Protein AF-0000000081273955 (afdb_homodimer)

Solvent-accessible surface area (backbone atoms only — not comparable to full-atom values): 15424 Å² total; per-residue (Å²): 110,70,62,58,53,49,50,51,51,50,51,51,45,53,59,61,29,52,40,56,58,45,71,67,49,25,51,51,54,45,48,54,34,38,75,47,55,20,45,66,43,54,71,44,43,44,28,36,50,35,41,68,42,71,23,35,54,25,38,38,31,36,43,25,38,38,28,43,39,20,35,36,37,12,79,28,22,30,38,37,29,36,32,19,39,37,24,42,48,17,35,42,33,3,56,41,75,29,76,47,74,91,82,39,64,43,82,85,55,48,70,46,64,26,42,25,40,37,31,36,30,21,38,37,29,35,48,21,38,40,37,51,56,23,38,34,28,41,46,15,34,38,38,56,53,14,31,37,78,58,66,42,60,57,33,23,31,30,37,20,73,68,42,40,84,74,48,69,59,75,111,71,66,60,53,51,52,50,50,52,47,52,46,50,60,61,27,53,40,63,60,47,70,67,50,25,49,53,51,47,49,53,34,38,75,46,52,22,44,68,45,54,72,45,44,44,29,37,50,35,40,67,42,69,22,33,53,25,37,37,32,37,44,24,38,38,29,44,38,20,34,35,37,12,79,27,23,32,38,38,28,36,48,20,40,38,25,44,49,16,33,43,33,4,57,41,74,30,77,44,67,73,69,40,64,35,60,87,54,49,70,45,64,25,42,24,41,37,31,34,43,21,39,37,30,36,48,21,38,38,36,49,55,23,39,37,27,41,47,16,35,38,38,59,54,15,28,36,78,57,67,39,60,57,32,25,31,29,36,38,54,65,41,40,83,76,46,70,61,131

InterPro domains:
  IPR001451 Hexapeptide repeat [PF14602] (115-150)
  IPR011004 Trimeric LpxA-like superfamily [SSF51161] (7-169)
  IPR051159 Hexapeptide-repeat containing acetyltransferases [PTHR23416] (38-168)

pLDDT: mean 96.73, std 4.08, range [60.19, 98.94]

Sequence (340 aa):
MKYFAVVVFESVMRLLFALPRFRLANALKSGFLRLCGASIGRRVVFYPGVWICTGRNLRVGDHVDFALDVLVTSDGGVRIGDRTLIGYRSQILSSNHAIPAGRGRIFGAGHVRKPVEIGTDVWIGANCVILPGVTIGDGAVVAAGSIVTKDVPAYSVVGGCPATPIKMRDMKYFAVVVFESVMRLLFALPRFRLANALKSGFLRLCGASIGRRVVFYPGVWICTGRNLRVGDHVDFALDVLVTSDGGVRIGDRTLIGYRSQILSSNHAIPAGRGRIFGAGHVRKPVEIGTDVWIGANCVILPGVTIGDGAVVAAGSIVTKDVPAYSVVGGCPATPIKMRD

Radius of gyration: 20.29 Å; Cα contacts (8 Å, |Δi|>4): 993; chains: 2; bounding box: 49×50×52 Å

Nearest PDB structures (foldseek):
  3nz2-assembly1_C  TM=8.687E-01  e=1.068E-10  Vibrio cholerae O1 biovar El Tor str. N16961
  3srt-assembly2_B  TM=8.257E-01  e=2.858E-09  Clostridioides difficile 630
  3vbp-assembly1_E  TM=6.827E-01  e=1.558E-08  Bacillus cereus SJ1
  3vbk-assembly1_E  TM=6.707E-01  e=1.478E-08  Bacillus cereus SJ1
  3vbm-assembly1_A  TM=6.200E-01  e=9.964E-08  Bacillus cereus SJ1

Secondary structure (DSSP, 8-state):
-HHHHHHHHHHHHHHHTTS---HHHHHHHHHHHHHTT-EE-SS-EE-TT-EEE--TTEEE-SS-EE-TT-EEE-TT-EEE-TT-EE-TT-EEE-EEE---STT--STTS-EEE--EEE-SS-EE-TT-EEPTT-EE-TT-EE-TT-EE-S-B-TTEEEETTTTEEEEE--/-HHHHHHHHHHHHHHHHTS---HHHHHHHHHHHHHTT-EE-SS-EE-TT-EEE--TTEEE-SS-EE-TT-EEE-TT-EEE-TT-EE-TT-EEE-EEE---STT--STTS-EEE--EEE-SS-EE-TT-EEPTT-EE-TT-EE-TT-EE-S-B-TTEEEEETTEEEEEE--

Organism: Ralstonia solanacearum (NCBI:txid305)

Structure (mmCIF, N/CA/C/O backbone):
data_AF-0000000081273955-model_v1
#
loop_
_entity.id
_entity.type
_entity.pdbx_description
1 polymer Acyltransferase
#
loop_
_atom_site.group_PDB
_atom_site.id
_atom_site.type_symbol
_atom_site.label_atom_id
_atom_site.label_alt_id
_atom_site.label_comp_id
_atom_site.label_asym_id
_atom_site.label_entity_id
_atom_site.label_seq_id
_atom_site.pdbx_PDB_ins_code
_atom_site.Cartn_x
_atom_site.Cartn_y
_atom_site.Cartn_z
_atom_site.occupancy
_atom_site.B_iso_or_equiv
_atom_site.auth_seq_id
_atom_site.auth_comp_id
_atom_site.auth_asym_id
_atom_site.auth_atom_id
_atom_site.pdbx_PDB_model_num
ATOM 1 N N . MET A 1 1 ? -5.715 17.234 29.594 1 64.94 1 MET A N 1
ATOM 2 C CA . MET A 1 1 ? -6.855 17.562 28.75 1 64.94 1 MET A CA 1
ATOM 3 C C . MET A 1 1 ? -6.516 17.359 27.281 1 64.94 1 MET A C 1
ATOM 5 O O . MET A 1 1 ? -7.246 16.688 26.547 1 64.94 1 MET A O 1
ATOM 9 N N . LYS A 1 2 ? -5.277 17.719 26.906 1 83.56 2 LYS A N 1
ATOM 10 C CA . LYS A 1 2 ? -4.855 17.672 25.516 1 83.56 2 LYS A CA 1
ATOM 11 C C . LYS A 1 2 ? -4.59 16.234 25.062 1 83.56 2 LYS A C 1
ATOM 13 O O . LYS A 1 2 ? -5.035 15.828 24 1 83.56 2 LYS A O 1
ATOM 18 N N . TYR A 1 3 ? -4.188 15.461 26.047 1 89.06 3 TYR A N 1
ATOM 19 C CA . TYR A 1 3 ? -3.885 14.062 25.75 1 89.06 3 TYR A CA 1
ATOM 20 C C . TYR A 1 3 ? -5.164 13.258 25.531 1 89.06 3 TYR A C 1
ATOM 22 O O . TYR A 1 3 ? -5.273 12.508 24.562 1 89.06 3 TYR A O 1
ATOM 30 N N . PHE A 1 4 ? -6.109 13.469 26.438 1 93.56 4 PHE A N 1
ATOM 31 C CA . PHE A 1 4 ? -7.379 12.758 26.344 1 93.56 4 PHE A CA 1
ATOM 32 C C . PHE A 1 4 ? -8.07 13.055 25.016 1 93.56 4 PHE A C 1
ATOM 34 O O . PHE A 1 4 ? -8.547 12.141 24.344 1 93.56 4 PHE A O 1
ATOM 41 N N . ALA A 1 5 ? -8.125 14.266 24.719 1 91 5 ALA A N 1
ATOM 42 C CA . ALA A 1 5 ? -8.789 14.695 23.5 1 91 5 ALA A CA 1
ATOM 43 C C . ALA A 1 5 ? -8.141 14.062 22.266 1 91 5 ALA A C 1
ATOM 45 O O . ALA A 1 5 ? -8.828 13.633 21.344 1 91 5 ALA A O 1
ATOM 46 N N . VAL A 1 6 ? -6.852 13.953 22.234 1 90.88 6 VAL A N 1
ATOM 47 C CA . VAL A 1 6 ? -6.109 13.375 21.109 1 90.88 6 VAL A CA 1
ATOM 48 C C . VAL A 1 6 ? -6.41 11.883 21.016 1 90.88 6 VAL A C 1
ATOM 50 O O . VAL A 1 6 ? -6.625 11.359 19.922 1 90.88 6 VAL A O 1
ATOM 53 N N . VAL A 1 7 ? -6.469 11.211 22.078 1 95.5 7 VAL A N 1
ATOM 54 C CA . VAL A 1 7 ? -6.695 9.773 22.078 1 95.5 7 VAL A CA 1
ATOM 55 C C . VAL A 1 7 ? -8.133 9.469 21.656 1 95.5 7 VAL A C 1
ATOM 57 O O . VAL A 1 7 ? -8.391 8.469 20.984 1 95.5 7 VAL A O 1
ATOM 60 N N . VAL A 1 8 ? -9.039 10.359 22.156 1 94.19 8 VAL A N 1
ATOM 61 C CA . VAL A 1 8 ? -10.43 10.211 21.719 1 94.19 8 VAL A CA 1
ATOM 62 C C . VAL A 1 8 ? -10.5 10.367 20.203 1 94.19 8 VAL A C 1
ATOM 64 O O . VAL A 1 8 ? -11.125 9.547 19.516 1 94.19 8 VAL A O 1
ATOM 67 N N . PHE A 1 9 ? -9.875 11.391 19.688 1 93.88 9 PHE A N 1
ATOM 68 C CA . PHE A 1 9 ? -9.828 11.586 18.234 1 93.88 9 PHE A CA 1
ATOM 69 C C . PHE A 1 9 ? -9.289 10.352 17.531 1 93.88 9 PHE A C 1
ATOM 71 O O . PHE A 1 9 ? -9.891 9.859 16.578 1 93.88 9 PHE A O 1
ATOM 78 N N . GLU A 1 10 ? -8.188 9.82 17.984 1 95.56 10 GLU A N 1
ATOM 79 C CA . GLU A 1 10 ? -7.543 8.656 17.391 1 95.56 10 GLU A CA 1
ATOM 80 C C . GLU A 1 10 ? -8.461 7.434 17.422 1 95.56 10 GLU A C 1
ATOM 82 O O . GLU A 1 10 ? -8.484 6.637 16.484 1 95.56 10 GLU A O 1
ATOM 87 N N . SER A 1 11 ? -9.164 7.277 18.516 1 97.12 11 SER A N 1
ATOM 88 C CA . SER A 1 11 ? -10.086 6.152 18.656 1 97.12 11 SER A CA 1
ATOM 89 C C . SER A 1 11 ? -11.227 6.238 17.656 1 97.12 11 SER A C 1
ATOM 91 O O . SER A 1 11 ? -11.578 5.246 17.016 1 97.12 11 SER A O 1
ATOM 93 N N . VAL A 1 12 ? -11.797 7.43 17.547 1 96.56 12 VAL A N 1
ATOM 94 C CA . VAL A 1 12 ? -12.875 7.645 16.578 1 96.56 12 VAL A CA 1
ATOM 95 C C . VAL A 1 12 ? -12.352 7.449 15.164 1 96.56 12 VAL A C 1
ATOM 97 O O . VAL A 1 12 ? -13.008 6.812 14.336 1 96.56 12 VAL A O 1
ATOM 100 N N . MET A 1 13 ? -11.172 7.992 14.898 1 96.69 13 MET A N 1
ATOM 101 C CA . MET A 1 13 ? -10.523 7.84 13.602 1 96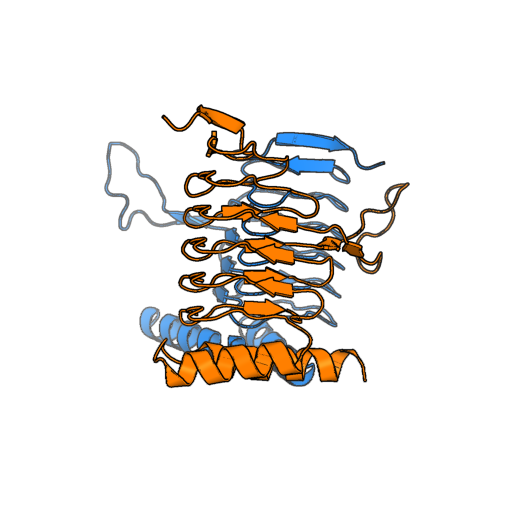.69 13 MET A CA 1
ATOM 102 C C . MET A 1 13 ? -10.359 6.367 13.242 1 96.69 13 MET A C 1
ATOM 104 O O . MET A 1 13 ? -10.719 5.949 12.141 1 96.69 13 MET A O 1
ATOM 108 N N . ARG A 1 14 ? -9.844 5.621 14.102 1 96.81 14 ARG A N 1
ATOM 109 C CA . ARG A 1 14 ? -9.602 4.199 13.875 1 96.81 14 ARG A CA 1
ATOM 110 C C . ARG A 1 14 ? -10.898 3.465 13.547 1 96.81 14 ARG A C 1
ATOM 112 O O . ARG A 1 14 ? -10.945 2.674 12.609 1 96.81 14 ARG A O 1
ATOM 119 N N . LEU A 1 15 ? -11.945 3.684 14.336 1 97.81 15 LEU A N 1
ATOM 120 C CA . LEU A 1 15 ? -13.219 2.994 14.156 1 97.81 15 LEU A CA 1
ATOM 121 C C . LEU A 1 15 ? -13.883 3.418 12.852 1 97.81 15 LEU A C 1
ATOM 123 O O . LEU A 1 15 ? -14.32 2.57 12.07 1 97.81 15 LEU A O 1
ATOM 127 N N . LEU A 1 16 ? -13.898 4.703 12.633 1 98.19 16 LEU A N 1
ATOM 128 C CA . LEU A 1 16 ? -14.57 5.242 11.453 1 98.19 16 LEU A CA 1
ATOM 129 C C . LEU A 1 16 ? -13.852 4.82 10.172 1 98.19 16 LEU A C 1
ATOM 131 O O . LEU A 1 16 ? -14.492 4.438 9.195 1 98.19 16 LEU A O 1
ATOM 135 N N . PHE A 1 17 ? -12.57 4.781 10.156 1 98.44 17 PHE A N 1
ATOM 136 C CA . PHE A 1 17 ? -11.797 4.535 8.938 1 98.44 17 PHE A CA 1
ATOM 137 C C . PHE A 1 17 ? -11.531 3.045 8.758 1 98.44 17 PHE A C 1
ATOM 139 O O . PHE A 1 17 ? -10.906 2.635 7.777 1 98.44 17 PHE A O 1
ATOM 146 N N . ALA A 1 18 ? -12.094 2.266 9.664 1 97.69 18 ALA A N 1
ATOM 147 C CA . ALA A 1 18 ? -12.148 0.822 9.445 1 97.69 18 ALA A CA 1
ATOM 148 C C . ALA A 1 18 ? -13.305 0.452 8.516 1 97.69 18 ALA A C 1
ATOM 150 O O . ALA A 1 18 ? -13.336 -0.653 7.969 1 97.69 18 ALA A O 1
ATOM 151 N N . LEU A 1 19 ? -14.25 1.307 8.383 1 97.81 19 LEU A N 1
ATOM 152 C CA . LEU A 1 19 ? -15.422 1.045 7.551 1 97.81 19 LEU A CA 1
ATOM 153 C C . LEU A 1 19 ? -15.031 0.927 6.078 1 97.81 19 LEU A C 1
ATOM 155 O O . LEU A 1 19 ? -14.055 1.54 5.641 1 97.81 19 LEU A O 1
ATOM 159 N N . PRO A 1 20 ? -15.844 0.126 5.27 1 97.5 20 PRO A N 1
ATOM 160 C CA . PRO A 1 20 ? -15.578 0.009 3.834 1 97.5 20 PRO A CA 1
ATOM 161 C C . PRO A 1 20 ? -15.719 1.338 3.096 1 97.5 20 PRO A C 1
ATOM 163 O O . PRO A 1 20 ? -16.141 2.334 3.688 1 97.5 20 PRO A O 1
ATOM 166 N N . ARG A 1 21 ? -15.305 1.313 1.867 1 97.69 21 ARG A N 1
ATOM 167 C CA . ARG A 1 21 ? -15.258 2.568 1.123 1 97.69 21 ARG A CA 1
ATOM 168 C C . ARG A 1 21 ? -16.578 2.816 0.387 1 97.69 21 ARG A C 1
ATOM 170 O O . ARG A 1 21 ? -16.578 3.316 -0.739 1 97.69 21 ARG A O 1
ATOM 177 N N . PHE A 1 22 ? -17.703 2.432 0.944 1 98.06 22 PHE A N 1
ATOM 178 C CA . PHE A 1 22 ? -19 2.822 0.391 1 98.06 22 PHE A CA 1
ATOM 179 C C . PHE A 1 22 ? -19.125 4.34 0.325 1 98.06 22 PHE A C 1
ATOM 181 O O . PHE A 1 22 ? -18.531 5.051 1.141 1 98.06 22 PHE A O 1
ATOM 188 N N . ARG A 1 23 ? -19.875 4.801 -0.606 1 97.25 23 ARG A N 1
ATOM 189 C CA . ARG A 1 23 ? -20.031 6.242 -0.791 1 97.25 23 ARG A CA 1
ATOM 190 C C . ARG A 1 23 ? -20.484 6.914 0.502 1 97.25 23 ARG A C 1
ATOM 192 O O . ARG A 1 23 ? -19.984 7.98 0.859 1 97.25 23 ARG A O 1
ATOM 199 N N . LEU A 1 24 ? -21.375 6.277 1.195 1 97.56 24 LEU A N 1
ATOM 200 C CA . LEU A 1 24 ? -21.859 6.844 2.447 1 97.56 24 LEU A CA 1
ATOM 201 C C . LEU A 1 24 ? -20.75 6.871 3.5 1 97.56 24 LEU A C 1
ATOM 203 O O . LEU A 1 24 ? -20.609 7.863 4.219 1 97.56 24 LEU A O 1
ATOM 207 N N . ALA A 1 25 ? -20.047 5.789 3.637 1 98.44 25 ALA A N 1
ATOM 208 C CA . ALA A 1 25 ? -18.953 5.734 4.609 1 98.44 25 ALA A CA 1
ATOM 209 C C . ALA A 1 25 ? -17.891 6.777 4.293 1 98.44 25 ALA A C 1
ATOM 211 O O . ALA A 1 25 ? -17.359 7.422 5.199 1 98.44 25 ALA A O 1
ATOM 212 N N . ASN A 1 26 ? -17.609 6.938 3.039 1 98.62 26 ASN A N 1
ATOM 213 C CA . ASN A 1 26 ? -16.625 7.945 2.633 1 98.62 26 ASN A CA 1
ATOM 214 C C . ASN A 1 26 ? -17.109 9.359 2.963 1 98.62 26 ASN A C 1
ATOM 216 O O . ASN A 1 26 ? -16.312 10.211 3.359 1 98.62 26 ASN A O 1
ATOM 220 N N . ALA A 1 27 ? -18.375 9.617 2.779 1 98.56 27 ALA A N 1
ATOM 221 C CA . ALA A 1 27 ? -18.938 10.906 3.145 1 98.56 27 ALA A CA 1
ATOM 222 C C . ALA A 1 27 ? -18.797 11.172 4.641 1 98.56 27 ALA A C 1
ATOM 224 O O . ALA A 1 27 ? -18.469 12.289 5.051 1 98.56 27 ALA A O 1
ATOM 225 N N . LEU A 1 28 ? -19.016 10.156 5.461 1 98.62 28 LEU A N 1
ATOM 226 C CA . LEU A 1 28 ? -18.891 10.289 6.91 1 98.62 28 LEU A CA 1
ATOM 227 C C . LEU A 1 28 ? -17.438 10.547 7.309 1 98.62 28 LEU A C 1
ATOM 229 O O . LEU A 1 28 ? -17.172 11.391 8.164 1 98.62 28 LEU A O 1
ATOM 233 N N . LYS A 1 29 ? -16.531 9.82 6.668 1 98.56 29 LYS A N 1
ATOM 234 C CA . LYS A 1 29 ? -15.102 10.008 6.918 1 98.56 29 LYS A CA 1
ATOM 235 C C . LYS A 1 29 ? -14.664 11.422 6.547 1 98.56 29 LYS A C 1
ATOM 237 O O . LYS A 1 29 ? -13.969 12.086 7.324 1 98.56 29 LYS A O 1
ATOM 242 N N . SER A 1 30 ? -15.117 11.875 5.418 1 98.62 30 SER A N 1
ATOM 243 C CA . SER A 1 30 ? -14.805 13.227 4.973 1 98.62 30 SER A CA 1
ATOM 244 C C . SER A 1 30 ? -15.383 14.266 5.93 1 98.62 30 SER A C 1
ATOM 246 O O . SER A 1 30 ? -14.711 15.25 6.266 1 98.62 30 SER A O 1
ATOM 248 N N . GLY A 1 31 ? -16.641 14.07 6.336 1 98.38 31 GLY A N 1
ATOM 249 C CA . GLY A 1 31 ? -17.281 14.977 7.281 1 98.38 31 GLY A CA 1
ATOM 250 C C . GLY A 1 31 ? -16.547 15.078 8.602 1 98.38 31 GLY A C 1
ATOM 251 O O . GLY A 1 31 ? -16.359 16.172 9.133 1 98.38 31 GLY A O 1
ATOM 252 N N . PHE A 1 32 ? -16.125 13.93 9.094 1 98.19 32 PHE A N 1
ATOM 253 C CA . PHE A 1 32 ? -15.367 13.891 10.344 1 98.19 32 PHE A CA 1
ATOM 254 C C . PHE A 1 32 ? -14.086 14.711 10.219 1 98.19 32 PHE A C 1
ATOM 256 O O . PHE A 1 32 ? -13.758 15.508 11.102 1 98.19 32 PHE A O 1
ATOM 263 N N . LEU A 1 33 ? -13.328 14.516 9.094 1 97.88 33 LEU A N 1
ATOM 264 C CA . LEU A 1 33 ? -12.078 15.242 8.867 1 97.88 33 LEU A CA 1
ATOM 265 C C . LEU A 1 33 ? -12.336 16.75 8.742 1 97.88 33 LEU A C 1
ATOM 267 O O . LEU A 1 33 ? -11.555 17.562 9.242 1 97.88 33 LEU A O 1
ATOM 271 N N . ARG A 1 34 ? -13.438 17.141 8.102 1 97.88 34 ARG A N 1
ATOM 272 C CA . ARG A 1 34 ? -13.773 18.547 7.977 1 97.88 34 ARG A CA 1
ATOM 273 C C . ARG A 1 34 ? -14.055 19.156 9.344 1 97.88 34 ARG A C 1
ATOM 275 O O . ARG A 1 34 ? -13.648 20.297 9.609 1 97.88 34 ARG A O 1
ATOM 282 N N . LEU A 1 35 ? -14.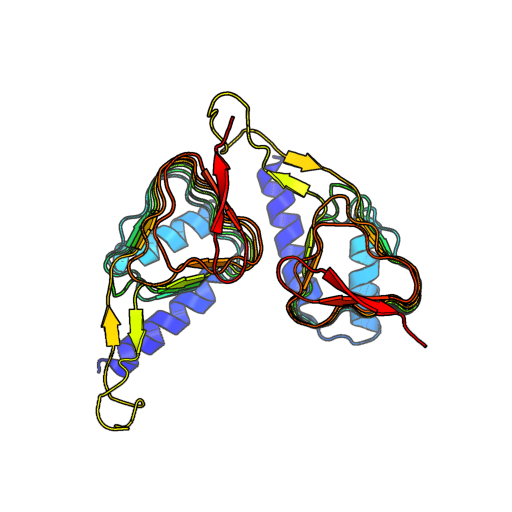742 18.391 10.148 1 95.69 35 LEU A N 1
ATOM 283 C CA . LEU A 1 35 ? -15.039 18.859 11.492 1 95.69 35 LEU A CA 1
ATOM 284 C C . LEU A 1 35 ? -13.758 19.109 12.281 1 95.69 35 LEU A C 1
ATOM 286 O O . LEU A 1 35 ? -13.719 19.969 13.164 1 95.69 35 LEU A O 1
ATOM 290 N N . CYS A 1 36 ? -12.727 18.375 11.891 1 92.94 36 CYS A N 1
ATOM 291 C CA . CYS A 1 36 ? -11.461 18.469 12.609 1 92.94 36 CYS A CA 1
ATOM 292 C C . CYS A 1 36 ? -10.562 19.531 11.992 1 92.94 36 CYS A C 1
ATOM 294 O O . CYS A 1 36 ? -9.414 19.703 12.414 1 92.94 36 CYS A O 1
ATOM 296 N N . GLY A 1 37 ? -11.008 20.172 10.922 1 94.06 37 GLY A N 1
ATOM 297 C CA . GLY A 1 37 ? -10.258 21.312 10.398 1 94.06 37 GLY A CA 1
ATOM 298 C C . GLY A 1 37 ? -9.68 21.062 9.023 1 94.06 37 GLY A C 1
ATOM 299 O O . GLY A 1 37 ? -8.977 21.906 8.477 1 94.06 37 GLY A O 1
ATOM 300 N N . ALA A 1 38 ? -9.906 19.906 8.461 1 97.75 38 ALA A N 1
ATOM 301 C CA . ALA A 1 38 ? -9.406 19.609 7.129 1 97.75 38 ALA A CA 1
ATOM 302 C C . ALA A 1 38 ? -10.32 20.172 6.051 1 97.75 38 ALA A C 1
ATOM 304 O O . ALA A 1 38 ? -11.492 20.453 6.312 1 97.75 38 ALA A O 1
ATOM 305 N N . SER A 1 39 ? -9.773 20.438 4.926 1 98.5 39 SER A N 1
ATOM 306 C CA . SER A 1 39 ? -10.531 20.672 3.699 1 98.5 39 SER A CA 1
ATOM 307 C C . SER A 1 39 ? -10.508 19.438 2.801 1 98.5 39 SER A C 1
ATOM 309 O O . SER A 1 39 ? -9.445 19 2.359 1 98.5 39 SER A O 1
ATOM 311 N N . ILE A 1 40 ? -11.641 18.844 2.561 1 98.75 40 ILE A N 1
ATOM 312 C CA . ILE A 1 40 ? -11.758 17.625 1.771 1 98.75 40 ILE A CA 1
ATOM 313 C C . ILE A 1 40 ? -12.648 17.875 0.557 1 98.75 40 ILE A C 1
ATOM 315 O O . ILE A 1 40 ? -13.805 18.281 0.701 1 98.75 40 ILE A O 1
ATOM 319 N N . GLY A 1 41 ? -12.086 17.641 -0.602 1 98.81 41 GLY A N 1
ATOM 320 C CA . GLY A 1 41 ? -12.812 17.859 -1.842 1 98.81 41 GLY A CA 1
ATOM 321 C C . GLY A 1 41 ? -13.898 16.828 -2.086 1 98.81 41 GLY A C 1
ATOM 322 O O . GLY A 1 41 ? -14.289 16.094 -1.168 1 98.81 41 GLY A O 1
ATOM 323 N N . ARG A 1 42 ? -14.383 16.797 -3.365 1 98.56 42 ARG A N 1
ATOM 324 C CA . ARG A 1 42 ? -15.445 15.891 -3.773 1 98.56 42 ARG A CA 1
ATOM 325 C C . ARG A 1 42 ? -14.883 14.547 -4.211 1 98.56 42 ARG A C 1
ATOM 327 O O . ARG A 1 42 ? -13.797 14.484 -4.789 1 98.56 42 ARG A O 1
ATOM 334 N N . ARG A 1 43 ? -15.586 13.43 -3.896 1 98.19 43 ARG A N 1
ATOM 335 C CA . ARG A 1 43 ? -15.328 12.086 -4.406 1 98.19 43 ARG A CA 1
ATOM 336 C C . ARG A 1 43 ? -13.961 11.578 -3.959 1 98.19 43 ARG A C 1
ATOM 338 O O . ARG A 1 43 ? -13.211 11.023 -4.758 1 98.19 43 ARG A O 1
ATOM 345 N N . VAL A 1 44 ? -13.633 11.945 -2.793 1 98.81 44 VAL A N 1
ATOM 346 C CA . VAL A 1 44 ? -12.453 11.359 -2.168 1 98.81 44 VAL A CA 1
ATOM 347 C C . VAL A 1 44 ? -12.797 9.969 -1.635 1 98.81 44 VAL A C 1
ATOM 349 O O . VAL A 1 44 ? -13.859 9.766 -1.046 1 98.81 44 VAL A O 1
ATOM 352 N N . VAL A 1 45 ? -11.922 9.023 -1.916 1 98.81 45 VAL A N 1
ATOM 353 C CA . VAL A 1 45 ? -12.148 7.645 -1.505 1 98.81 45 VAL A CA 1
ATOM 354 C C . VAL A 1 45 ? -11.133 7.254 -0.432 1 98.81 45 VAL A C 1
ATOM 356 O O . VAL A 1 45 ? -9.938 7.508 -0.578 1 98.81 45 VAL A O 1
ATOM 359 N N . PHE A 1 46 ? -11.609 6.625 0.649 1 98.81 46 PHE A N 1
ATOM 360 C CA . PHE A 1 46 ? -10.781 6.09 1.724 1 98.81 46 PHE A CA 1
ATOM 361 C C . PHE A 1 46 ? -10.984 4.59 1.874 1 98.81 46 PHE A C 1
ATOM 363 O O . PHE A 1 46 ? -12.039 4.148 2.34 1 98.81 46 PHE A O 1
ATOM 370 N N . TYR A 1 47 ? -9.961 3.816 1.475 1 98.69 47 TYR A N 1
ATOM 371 C CA . TYR A 1 47 ? -10 2.391 1.785 1 98.69 47 TYR A CA 1
ATOM 372 C C . TYR A 1 47 ? -9.898 2.158 3.287 1 98.69 47 TYR A C 1
ATOM 374 O O . TYR A 1 47 ? -9.531 3.061 4.039 1 98.69 47 TYR A O 1
ATOM 382 N N . PRO A 1 48 ? -10.305 0.982 3.715 1 98.25 48 PRO A N 1
ATOM 383 C CA . PRO A 1 48 ? -10.18 0.702 5.148 1 98.25 48 PRO A CA 1
ATOM 384 C C . PRO A 1 48 ? -8.75 0.818 5.652 1 98.25 48 PRO A C 1
ATOM 386 O O . PRO A 1 48 ? -7.805 0.456 4.941 1 98.25 48 PRO A O 1
ATOM 389 N N . GLY A 1 49 ? -8.633 1.315 6.91 1 98 49 GLY A N 1
ATOM 390 C CA . GLY A 1 49 ? -7.34 1.326 7.574 1 98 49 GLY A CA 1
ATOM 391 C C . GLY A 1 49 ? -6.574 2.619 7.367 1 98 49 GLY A C 1
ATOM 392 O O . GLY A 1 49 ? -5.535 2.838 7.988 1 98 49 GLY A O 1
ATOM 393 N N . VAL A 1 50 ? -7.078 3.496 6.488 1 98.75 50 VAL A N 1
ATOM 394 C CA . VAL A 1 50 ? -6.453 4.809 6.34 1 98.75 50 VAL A CA 1
ATOM 395 C C . VAL A 1 50 ? -6.375 5.504 7.695 1 98.75 50 VAL A C 1
ATOM 397 O O . VAL A 1 50 ? -7.32 5.449 8.484 1 98.75 50 VAL A O 1
ATOM 400 N N . TRP A 1 51 ? -5.219 6.078 7.934 1 98.56 51 TRP A N 1
ATOM 401 C CA . TRP A 1 51 ? -4.973 6.789 9.188 1 98.56 51 TRP A CA 1
ATOM 402 C C . TRP A 1 51 ? -4.508 8.219 8.922 1 98.56 51 TRP A C 1
ATOM 404 O O . TRP A 1 51 ? -3.463 8.43 8.297 1 98.56 51 TRP A O 1
ATOM 414 N N . ILE A 1 52 ? -5.273 9.203 9.391 1 97.81 52 ILE A N 1
ATOM 415 C CA . ILE A 1 52 ? -4.941 10.609 9.219 1 97.81 52 ILE A CA 1
ATOM 416 C C . ILE A 1 52 ? -4.945 11.312 10.57 1 97.81 52 ILE A C 1
ATOM 418 O O . ILE A 1 52 ? -5.988 11.414 11.227 1 97.81 52 ILE A O 1
ATOM 422 N N . CYS A 1 53 ? -3.814 11.836 10.969 1 92.12 53 CYS A N 1
ATOM 423 C CA . CYS A 1 53 ? -3.707 12.539 12.242 1 92.12 53 CYS A CA 1
ATOM 424 C C . CYS A 1 53 ? -2.982 13.867 12.078 1 92.12 53 CYS A C 1
ATOM 426 O O . CYS A 1 53 ? -1.865 13.906 11.555 1 92.12 53 CYS A O 1
ATOM 428 N N . THR A 1 54 ? -3.691 14.945 12.664 1 86.06 54 THR A N 1
ATOM 429 C CA . THR A 1 54 ? -5.016 15.078 13.266 1 86.06 54 THR A CA 1
ATOM 430 C C . THR A 1 54 ? -6.035 15.539 12.227 1 86.06 54 THR A C 1
ATOM 432 O O . THR A 1 54 ? -7.234 15.57 12.5 1 86.06 54 THR A O 1
ATOM 435 N N . GLY A 1 55 ? -5.539 15.781 11.023 1 87.06 55 GLY A N 1
ATOM 436 C CA . GLY A 1 55 ? -6.434 16.359 10.031 1 87.06 55 GLY A CA 1
ATOM 437 C C . GLY A 1 55 ? -6.367 17.875 9.984 1 87.06 55 GLY A C 1
ATOM 438 O O . GLY A 1 55 ? -6.727 18.484 8.969 1 87.06 55 GLY A O 1
ATOM 439 N N . ARG A 1 56 ? -5.828 18.344 11.086 1 90.69 56 ARG A N 1
ATOM 440 C CA . ARG A 1 56 ? -5.617 19.781 11.062 1 90.69 56 ARG A CA 1
ATOM 441 C C . ARG A 1 56 ? -4.602 20.172 9.984 1 90.69 56 ARG A C 1
ATOM 443 O O . ARG A 1 56 ? -3.633 19.438 9.758 1 90.69 56 ARG A O 1
ATOM 450 N N . ASN A 1 57 ? -4.82 21.141 9.156 1 95.19 57 ASN A N 1
ATOM 451 C CA . ASN A 1 57 ? -3.926 21.672 8.133 1 95.19 57 ASN A CA 1
ATOM 452 C C . ASN A 1 57 ? -3.85 20.75 6.922 1 95.19 57 ASN A C 1
ATOM 454 O O . ASN A 1 57 ? -2.82 20.688 6.246 1 95.19 57 ASN A O 1
ATOM 458 N N . LEU A 1 58 ? -4.758 19.812 6.801 1 98.38 58 LEU A N 1
ATOM 459 C CA . LEU A 1 58 ? -4.863 18.922 5.645 1 98.38 58 LEU A CA 1
ATOM 460 C C . LEU A 1 58 ? -5.801 19.516 4.598 1 98.38 58 LEU A C 1
ATOM 462 O O . LEU A 1 58 ? -6.922 19.906 4.918 1 98.38 58 LEU A O 1
ATOM 466 N N . ARG A 1 59 ? -5.344 19.641 3.383 1 98.88 59 ARG A N 1
ATOM 467 C CA . ARG A 1 59 ? -6.152 20.016 2.232 1 98.88 59 ARG A CA 1
ATOM 468 C C . ARG A 1 59 ? -6.082 18.969 1.132 1 98.88 59 ARG A C 1
ATOM 470 O O . ARG A 1 59 ? -5.008 18.703 0.591 1 98.88 59 ARG A O 1
ATOM 477 N N . VAL A 1 60 ? -7.191 18.359 0.84 1 98.88 60 VAL A N 1
ATOM 478 C CA . VAL A 1 60 ? -7.297 17.312 -0.177 1 98.88 60 VAL A CA 1
ATOM 479 C C . VAL A 1 60 ? -8.219 17.781 -1.302 1 98.88 60 VAL A C 1
ATOM 481 O O . VAL A 1 60 ? -9.336 18.234 -1.048 1 98.88 60 VAL A O 1
ATOM 484 N N . GLY A 1 61 ? -7.754 17.703 -2.52 1 98.94 61 GLY A N 1
ATOM 485 C CA . GLY A 1 61 ? -8.547 18.062 -3.68 1 98.94 61 GLY A CA 1
ATOM 486 C C . GLY A 1 61 ? -9.625 17.047 -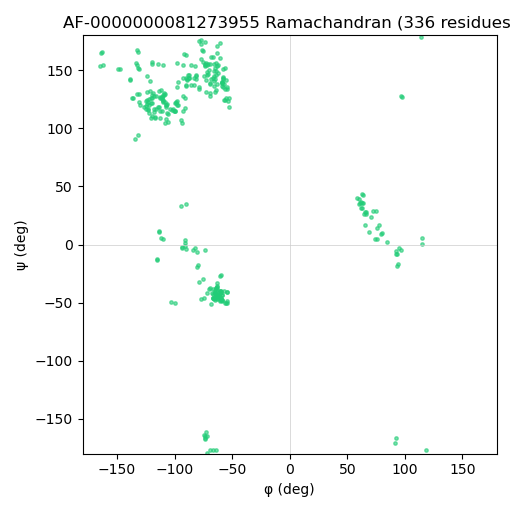4.012 1 98.94 61 GLY A C 1
ATOM 487 O O . GLY A 1 61 ? -9.945 16.188 -3.188 1 98.94 61 GLY A O 1
ATOM 488 N N . ASP A 1 62 ? -10.227 17.188 -5.254 1 98.88 62 ASP A N 1
ATOM 489 C CA . ASP A 1 62 ? -11.289 16.297 -5.734 1 98.88 62 ASP A CA 1
ATOM 490 C C . ASP A 1 62 ? -10.703 15.008 -6.301 1 98.88 62 ASP A C 1
ATOM 492 O O . ASP A 1 62 ? -9.633 15.016 -6.906 1 98.88 62 ASP A O 1
ATOM 496 N N . HIS A 1 63 ? -11.406 13.867 -6.141 1 98.75 63 HIS A N 1
ATOM 497 C CA . HIS A 1 63 ? -11.094 12.594 -6.781 1 98.75 63 HIS A CA 1
ATOM 498 C C . HIS A 1 63 ? -9.734 12.07 -6.336 1 98.75 63 HIS A C 1
ATOM 500 O O . HIS A 1 63 ? -8.93 11.648 -7.164 1 98.75 63 HIS A O 1
ATOM 506 N N . VAL A 1 64 ? -9.484 12.164 -5.078 1 98.88 64 VAL A N 1
ATOM 507 C CA . VAL A 1 64 ? -8.266 11.594 -4.504 1 98.88 64 VAL A CA 1
ATOM 508 C C . VAL A 1 64 ? -8.578 10.227 -3.895 1 98.88 64 VAL A C 1
ATOM 510 O O . VAL A 1 64 ? -9.602 10.055 -3.229 1 98.88 64 VAL A O 1
ATOM 513 N N . ASP A 1 65 ? -7.719 9.281 -4.152 1 98.81 65 ASP A N 1
ATOM 514 C CA . ASP A 1 65 ? -7.898 7.918 -3.66 1 98.81 65 ASP A CA 1
ATOM 515 C C . ASP A 1 65 ? -6.832 7.562 -2.625 1 98.81 65 ASP A C 1
ATOM 517 O O . ASP A 1 65 ? -5.637 7.551 -2.934 1 98.81 65 ASP A O 1
ATOM 521 N N . PHE A 1 66 ? -7.219 7.336 -1.369 1 98.88 66 PHE A N 1
ATOM 522 C CA . PHE A 1 66 ? -6.363 6.758 -0.337 1 98.88 66 PHE A CA 1
ATOM 523 C C . PHE A 1 66 ? -6.555 5.246 -0.261 1 98.88 66 PHE A C 1
ATOM 525 O O . PHE A 1 66 ? -7.555 4.766 0.275 1 98.88 66 PHE A O 1
ATOM 532 N N . ALA A 1 67 ? -5.586 4.512 -0.796 1 98.69 67 ALA A N 1
ATOM 533 C CA . ALA A 1 67 ? -5.703 3.057 -0.803 1 98.69 67 ALA A CA 1
ATOM 534 C C . ALA A 1 67 ? -5.582 2.49 0.609 1 98.69 67 ALA A C 1
ATOM 536 O O . ALA A 1 67 ? -5.578 3.242 1.588 1 98.69 67 ALA A O 1
ATOM 537 N N . LEU A 1 68 ? -5.613 1.191 0.671 1 98.5 68 LEU A N 1
ATOM 538 C CA . LEU A 1 68 ? -5.613 0.463 1.936 1 98.5 68 LEU A CA 1
ATOM 539 C C . LEU A 1 68 ? -4.449 0.906 2.814 1 98.5 68 LEU A C 1
ATOM 541 O O . LEU A 1 68 ? -3.301 0.945 2.363 1 98.5 68 LEU A O 1
ATOM 545 N N . ASP A 1 69 ? -4.723 1.319 4.082 1 98.56 69 ASP A N 1
ATOM 546 C CA . ASP A 1 69 ? -3.766 1.498 5.172 1 98.56 69 ASP A CA 1
ATOM 547 C C . ASP A 1 69 ? -2.803 2.645 4.875 1 98.56 69 ASP A C 1
ATOM 549 O O . ASP A 1 69 ? -1.672 2.656 5.367 1 98.56 69 ASP A O 1
ATOM 553 N N . VAL A 1 70 ? -3.225 3.607 4.062 1 98.88 70 VAL A N 1
ATOM 554 C CA . VAL A 1 70 ? -2.443 4.828 3.895 1 98.88 70 VAL A CA 1
ATOM 555 C C . VAL A 1 70 ? -2.416 5.609 5.207 1 98.88 70 VAL A C 1
ATOM 557 O O . VAL A 1 70 ? -3.43 5.703 5.902 1 98.88 70 VAL A O 1
ATOM 560 N N . LEU A 1 71 ? -1.227 6.188 5.512 1 98.81 71 LEU A N 1
ATOM 561 C CA . LEU A 1 71 ? -1.045 6.961 6.734 1 98.81 71 LEU A CA 1
ATOM 562 C C . LEU A 1 71 ? -0.615 8.391 6.418 1 98.81 71 LEU A C 1
ATOM 564 O O . LEU A 1 71 ? 0.307 8.602 5.625 1 98.81 71 LEU A O 1
ATOM 568 N N . VAL A 1 72 ? -1.285 9.438 7.047 1 98.75 72 VAL A N 1
ATOM 569 C CA . VAL A 1 72 ? -0.943 10.844 6.855 1 98.75 72 VAL A CA 1
ATOM 570 C C . VAL A 1 72 ? -0.807 11.531 8.211 1 98.75 72 VAL A C 1
ATOM 572 O O . VAL A 1 72 ? -1.723 11.477 9.039 1 98.75 72 VAL A O 1
ATOM 575 N N . THR A 1 73 ? 0.312 12.094 8.469 1 97.75 73 THR A N 1
ATOM 576 C CA . THR A 1 73 ? 0.439 13.047 9.57 1 97.75 73 THR A CA 1
ATOM 577 C C . THR A 1 73 ? 0.369 14.484 9.047 1 97.75 73 THR A C 1
ATOM 579 O O . THR A 1 73 ? 1.238 14.914 8.289 1 97.75 73 THR A O 1
ATOM 582 N N . SER A 1 74 ? -0.58 15.32 9.523 1 96.94 74 SER A N 1
ATOM 583 C CA . SER A 1 74 ? -0.891 16.578 8.828 1 96.94 74 SER A CA 1
ATOM 584 C C . SER A 1 74 ? -0.457 17.781 9.648 1 96.94 74 SER A C 1
ATOM 586 O O . SER A 1 74 ? -0.698 18.922 9.258 1 96.94 74 SER A O 1
ATOM 588 N N . ASP A 1 75 ? 0.204 17.562 10.734 1 94.25 75 ASP A N 1
ATOM 589 C CA . ASP A 1 75 ? 0.502 18.656 11.664 1 94.25 75 ASP A CA 1
ATOM 590 C C . ASP A 1 75 ? 1.4 19.703 11.008 1 94.25 75 ASP A C 1
ATOM 592 O O . ASP A 1 75 ? 1.309 20.891 11.328 1 94.25 75 ASP A O 1
ATOM 596 N N . GLY A 1 76 ? 2.289 19.297 10.188 1 96.94 76 GLY A N 1
ATOM 597 C CA . GLY A 1 76 ? 3.152 20.234 9.492 1 96.94 76 GLY A CA 1
ATOM 598 C C . GLY A 1 76 ? 2.508 20.844 8.258 1 96.94 76 GLY A C 1
ATOM 599 O O . GLY A 1 76 ? 3.092 21.703 7.605 1 96.94 76 GLY A O 1
ATOM 600 N N . GLY A 1 77 ? 1.343 20.438 7.934 1 98.06 77 GLY A N 1
ATOM 601 C CA . GLY A 1 77 ? 0.659 20.844 6.715 1 98.06 77 GLY A CA 1
ATOM 602 C C . GLY A 1 77 ? 0.82 19.844 5.582 1 98.06 77 GLY A C 1
ATOM 603 O O . GLY A 1 77 ? 1.929 19.375 5.309 1 98.06 77 GLY A O 1
ATOM 604 N N . VAL A 1 78 ? -0.296 19.422 4.992 1 98.81 78 VAL A N 1
ATOM 605 C CA . VAL A 1 78 ? -0.284 18.531 3.836 1 98.81 78 VAL A CA 1
ATOM 606 C C . VAL A 1 78 ? -1.312 19 2.811 1 98.81 78 VAL A C 1
ATOM 608 O O . VAL A 1 78 ? -2.467 19.266 3.156 1 98.81 78 VAL A O 1
ATOM 611 N N . ARG A 1 79 ? -0.868 19.203 1.599 1 98.94 79 ARG A N 1
ATOM 612 C CA . ARG A 1 79 ? -1.747 19.531 0.479 1 98.94 79 ARG A CA 1
ATOM 613 C C . ARG A 1 79 ? -1.652 18.469 -0.614 1 98.94 79 ARG A C 1
ATOM 615 O O . ARG A 1 79 ? -0.554 18.109 -1.041 1 98.94 79 ARG A O 1
ATOM 622 N N . ILE A 1 80 ? -2.777 17.938 -0.991 1 98.94 80 ILE A N 1
ATOM 623 C CA . ILE A 1 80 ? -2.865 16.938 -2.045 1 98.94 80 ILE A CA 1
ATOM 624 C C . ILE A 1 80 ? -3.791 17.438 -3.154 1 98.94 80 ILE A C 1
ATOM 626 O O . ILE A 1 80 ? -4.961 17.734 -2.908 1 98.94 80 ILE A O 1
ATOM 630 N N . GLY A 1 81 ? -3.305 17.469 -4.359 1 98.94 81 GLY A N 1
ATOM 631 C CA . GLY A 1 81 ? -4.055 17.984 -5.492 1 98.94 81 GLY A CA 1
ATOM 632 C C . GLY A 1 81 ? -5.074 17 -6.031 1 98.94 81 GLY A C 1
ATOM 633 O O . GLY A 1 81 ? -5.078 15.828 -5.637 1 98.94 81 GLY A O 1
ATOM 634 N N . ASP A 1 82 ? -5.875 17.484 -7.023 1 98.94 82 ASP A N 1
ATOM 635 C CA . ASP A 1 82 ? -6.965 16.703 -7.609 1 98.94 82 ASP A CA 1
ATOM 636 C C . ASP A 1 82 ? -6.438 15.469 -8.32 1 98.94 82 ASP A C 1
ATOM 638 O O . ASP A 1 82 ? -5.352 15.492 -8.898 1 98.94 82 ASP A O 1
ATOM 642 N N . ARG A 1 83 ? -7.258 14.352 -8.25 1 98.81 83 ARG A N 1
ATOM 643 C CA . ARG A 1 83 ? -7.062 13.18 -9.086 1 98.81 83 ARG A CA 1
ATOM 644 C C . ARG A 1 83 ? -5.754 12.477 -8.742 1 98.81 83 ARG A C 1
ATOM 646 O O . ARG A 1 83 ? -5.062 11.969 -9.633 1 98.81 83 ARG A O 1
ATOM 653 N N . THR A 1 84 ? -5.324 12.609 -7.512 1 98.88 84 THR A N 1
ATOM 654 C CA . THR A 1 84 ? -4.109 11.945 -7.047 1 98.88 84 THR A CA 1
ATOM 655 C C . THR A 1 84 ? -4.434 10.562 -6.477 1 98.88 84 THR A C 1
ATOM 657 O O . THR A 1 84 ? -5.426 10.398 -5.762 1 98.88 84 THR A O 1
ATOM 660 N N . LEU A 1 85 ? -3.609 9.594 -6.84 1 98.88 85 LEU A N 1
ATOM 661 C CA . LEU A 1 85 ? -3.711 8.219 -6.371 1 98.88 85 LEU A CA 1
ATOM 662 C C . LEU A 1 85 ? -2.613 7.906 -5.359 1 98.88 85 LEU A C 1
ATOM 664 O O . LEU A 1 85 ? -1.426 8.031 -5.668 1 98.88 85 LEU A O 1
ATOM 668 N N . ILE A 1 86 ? -2.988 7.516 -4.141 1 98.94 86 ILE A N 1
ATOM 669 C CA . ILE A 1 86 ? -2.029 7.145 -3.105 1 98.94 86 ILE A CA 1
ATOM 670 C C . ILE A 1 86 ? -2.113 5.641 -2.844 1 98.94 86 ILE A C 1
ATOM 672 O O . ILE A 1 86 ? -3.117 5.152 -2.322 1 98.94 86 ILE A O 1
ATOM 676 N N . GLY A 1 87 ? -1.036 4.953 -3.158 1 98.75 87 GLY A N 1
ATOM 677 C CA . GLY A 1 87 ? -1.02 3.5 -3.207 1 98.75 87 GLY A CA 1
ATOM 678 C C . GLY A 1 87 ? -1.033 2.855 -1.834 1 98.75 87 GLY A C 1
ATOM 679 O O . GLY A 1 87 ? -0.885 3.541 -0.82 1 98.75 87 GLY A O 1
ATOM 680 N N . TYR A 1 88 ? -1.138 1.488 -1.849 1 98.69 88 TYR A N 1
ATOM 681 C CA . TYR A 1 88 ? -1.318 0.674 -0.651 1 98.69 88 TYR A CA 1
ATOM 682 C C . TYR A 1 88 ? -0.213 0.942 0.363 1 98.69 88 TYR A C 1
ATOM 684 O O . TYR A 1 88 ? 0.973 0.892 0.026 1 98.69 88 TYR A O 1
ATOM 692 N N . ARG A 1 89 ? -0.621 1.301 1.646 1 98.75 89 ARG A N 1
ATOM 693 C CA . ARG A 1 89 ? 0.225 1.339 2.834 1 98.75 89 ARG A CA 1
ATOM 694 C C . ARG A 1 89 ? 1.302 2.412 2.705 1 98.75 89 ARG A C 1
ATOM 696 O O . ARG A 1 89 ? 2.309 2.377 3.416 1 98.75 89 ARG A O 1
ATOM 703 N N . SER A 1 90 ? 1.158 3.363 1.792 1 98.88 90 SER A N 1
ATOM 704 C CA . SER A 1 90 ? 2.076 4.496 1.704 1 98.88 90 SER A CA 1
ATOM 705 C C . SER A 1 90 ? 1.849 5.48 2.844 1 98.88 90 SER A C 1
ATOM 707 O O . SER A 1 90 ? 0.764 5.527 3.426 1 98.88 90 SER A O 1
ATOM 709 N N . GLN A 1 91 ? 2.924 6.215 3.18 1 98.94 91 GLN A N 1
ATOM 710 C CA . GLN A 1 91 ? 2.902 7.172 4.281 1 98.94 91 GLN A CA 1
ATOM 711 C C . GLN A 1 91 ? 3.301 8.562 3.803 1 98.94 91 GLN A C 1
ATOM 713 O O . GLN A 1 91 ? 4.289 8.727 3.082 1 98.94 91 GLN A O 1
ATOM 718 N N . ILE A 1 92 ? 2.508 9.555 4.168 1 98.88 92 ILE A N 1
ATOM 719 C CA . ILE A 1 92 ? 2.814 10.969 3.98 1 98.88 92 ILE A CA 1
ATOM 720 C C . ILE A 1 92 ? 3.027 11.641 5.336 1 98.88 92 ILE A C 1
ATOM 722 O O . ILE A 1 92 ? 2.08 11.805 6.109 1 98.88 92 ILE A O 1
ATOM 726 N N . LEU A 1 93 ? 4.285 11.977 5.617 1 98.69 93 LEU A N 1
ATOM 727 C CA . LEU A 1 93 ? 4.652 12.508 6.926 1 98.69 93 LEU A CA 1
ATOM 728 C C . LEU A 1 93 ? 5.008 13.984 6.836 1 98.69 93 LEU A C 1
ATOM 730 O O . LEU A 1 93 ? 5.836 14.383 6.016 1 98.69 93 LEU A O 1
ATOM 734 N N . SER A 1 94 ? 4.383 14.805 7.715 1 98.31 94 SER A N 1
ATOM 735 C CA . SER A 1 94 ? 4.668 16.234 7.684 1 98.31 94 SER A CA 1
ATOM 736 C C . SER A 1 94 ? 5.383 16.688 8.953 1 98.31 94 SER A C 1
ATOM 738 O O . SER A 1 94 ? 5.453 17.875 9.242 1 98.31 94 SER A O 1
ATOM 740 N N . SER A 1 95 ? 5.816 15.742 9.734 1 96.5 95 SER A N 1
ATOM 741 C CA . SER A 1 95 ? 6.562 16.047 10.945 1 96.5 95 SER A CA 1
ATOM 742 C C . SER A 1 95 ? 7.562 14.938 11.273 1 96.5 95 SER A C 1
ATOM 744 O O . SER A 1 95 ? 7.375 13.789 10.875 1 96.5 95 SER A O 1
ATOM 746 N N . ASN A 1 96 ? 8.617 15.383 11.922 1 95.31 96 ASN A N 1
ATOM 747 C CA . ASN A 1 96 ? 9.633 14.484 12.469 1 95.31 96 ASN A CA 1
ATOM 748 C C . ASN A 1 96 ? 9.984 14.859 13.906 1 95.31 96 ASN A C 1
ATOM 750 O O . ASN A 1 96 ? 9.742 15.984 14.344 1 95.31 96 ASN A O 1
ATOM 754 N N . HIS A 1 97 ? 10.492 13.867 14.641 1 96.12 97 HIS A N 1
ATOM 755 C CA . HIS A 1 97 ? 11.062 14.219 15.938 1 96.12 97 HIS A CA 1
ATOM 756 C C . HIS A 1 97 ? 12.336 15.039 15.773 1 96.12 97 HIS A C 1
ATOM 758 O O . HIS A 1 97 ? 13.125 14.805 14.859 1 96.12 97 HIS A O 1
ATOM 764 N N . ALA A 1 98 ? 12.469 16 16.672 1 96.06 98 ALA A N 1
ATOM 765 C CA . ALA A 1 98 ? 13.695 16.797 16.688 1 96.06 98 ALA A CA 1
ATOM 766 C C . ALA A 1 98 ? 14.883 15.961 17.156 1 96.06 98 ALA A C 1
ATOM 768 O O . ALA A 1 98 ? 14.742 15.125 18.047 1 96.06 98 ALA A O 1
ATOM 769 N N . ILE A 1 99 ? 16.047 16.094 16.562 1 95.81 99 ILE A N 1
ATOM 770 C CA . ILE A 1 99 ? 17.312 15.508 17.016 1 95.81 99 ILE A CA 1
ATOM 771 C C . ILE A 1 99 ? 18.188 16.594 17.625 1 95.81 99 ILE A C 1
ATOM 773 O O . ILE A 1 99 ? 18.797 17.375 16.906 1 95.81 99 ILE A O 1
ATOM 777 N N . PRO A 1 100 ? 18.219 16.516 18.812 1 94.88 100 PRO A N 1
ATOM 778 C CA . PRO A 1 100 ? 18.938 17.609 19.484 1 94.88 100 PRO A CA 1
ATOM 779 C C . PRO A 1 100 ? 20.453 17.5 19.312 1 94.88 100 PRO A C 1
ATOM 781 O O . PRO A 1 100 ? 20.984 16.391 19.141 1 94.88 100 PRO A O 1
ATOM 784 N N . ALA A 1 101 ? 21 18.781 19.453 1 94 101 ALA A N 1
ATOM 785 C CA . ALA A 1 101 ? 22.469 18.844 19.406 1 94 101 ALA A CA 1
ATOM 786 C C . ALA A 1 101 ? 23.062 18.266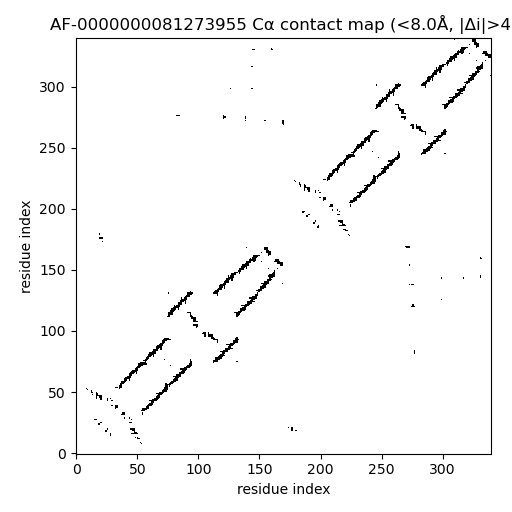 20.688 1 94 101 ALA A C 1
ATOM 788 O O . ALA A 1 101 ? 22.359 18.078 21.688 1 94 101 ALA A O 1
ATOM 789 N N . GLY A 1 102 ? 24.391 17.781 20.594 1 95.12 102 GLY A N 1
ATOM 790 C CA . GLY A 1 102 ? 25.156 17.422 21.766 1 95.12 102 GLY A CA 1
ATOM 791 C C . GLY A 1 102 ? 24.719 16.094 22.375 1 95.12 102 GLY A C 1
ATOM 792 O O . GLY A 1 102 ? 24.734 15.938 23.594 1 95.12 102 GLY A O 1
ATOM 793 N N . ARG A 1 103 ? 24.219 15.219 21.578 1 94.81 103 ARG A N 1
ATOM 794 C CA . ARG A 1 103 ? 23.797 13.891 22.016 1 94.81 103 ARG A CA 1
ATOM 795 C C . ARG A 1 103 ? 22.625 13.984 23 1 94.81 103 ARG A C 1
ATOM 797 O O . ARG A 1 103 ? 22.531 13.195 23.938 1 94.81 103 ARG A O 1
ATOM 804 N N . GLY A 1 104 ? 21.906 15.102 22.828 1 94.44 104 GLY A N 1
ATOM 805 C CA . GLY A 1 104 ? 20.703 15.273 23.641 1 94.44 104 GLY A CA 1
ATOM 806 C C . GLY A 1 104 ? 19.672 14.18 23.422 1 94.44 104 GLY A C 1
ATOM 807 O O . GLY A 1 104 ? 19.734 13.461 22.422 1 94.44 104 GLY A O 1
ATOM 808 N N . ARG A 1 105 ? 18.812 14.133 24.438 1 95.56 105 ARG A N 1
ATOM 809 C CA . ARG A 1 105 ? 17.766 13.117 24.375 1 95.56 105 ARG A CA 1
ATOM 810 C C . ARG A 1 105 ? 16.75 13.438 23.281 1 95.56 105 ARG A C 1
ATOM 812 O O . ARG A 1 105 ? 16.234 14.555 23.203 1 95.56 105 ARG A O 1
ATOM 819 N N . ILE A 1 106 ? 16.5 12.492 22.422 1 96.75 106 ILE A N 1
ATOM 820 C CA . ILE A 1 106 ? 15.508 12.648 21.359 1 96.75 106 ILE A CA 1
ATOM 821 C C . ILE A 1 106 ? 14.117 12.703 21.984 1 96.75 106 ILE A C 1
ATOM 823 O O . ILE A 1 106 ? 13.297 13.547 21.609 1 96.75 106 ILE A O 1
ATOM 827 N N . PHE A 1 107 ? 13.969 11.68 22.797 1 95.94 107 PHE A N 1
ATOM 828 C CA . PHE A 1 107 ? 12.68 11.625 23.469 1 95.94 107 PHE A CA 1
ATOM 829 C C . PHE A 1 107 ? 12.375 12.945 24.172 1 95.94 107 PHE A C 1
ATOM 831 O O . PHE A 1 107 ? 13.172 13.422 24.984 1 95.94 107 PHE A O 1
ATOM 838 N N . GLY A 1 108 ? 11.281 13.594 23.734 1 93.56 108 GLY A N 1
ATOM 839 C CA . GLY A 1 108 ? 10.875 14.844 24.375 1 93.56 108 GLY A CA 1
ATOM 840 C C . GLY A 1 108 ? 11.453 16.078 23.703 1 93.56 108 GLY A C 1
ATOM 841 O O . GLY A 1 108 ? 11.203 17.203 24.125 1 93.56 108 GLY A O 1
ATOM 842 N N . ALA A 1 109 ? 12.258 16.031 22.797 1 95.38 109 ALA A N 1
ATOM 843 C CA . ALA A 1 109 ? 12.93 17.156 22.141 1 95.38 109 ALA A CA 1
ATOM 844 C C . ALA A 1 109 ? 11.969 17.906 21.219 1 95.38 109 ALA A C 1
ATOM 846 O O . ALA A 1 109 ? 12.312 18.953 20.672 1 95.38 109 ALA A O 1
ATOM 847 N N . GLY A 1 110 ? 10.758 17.359 21.094 1 95.31 110 GLY A N 1
ATOM 848 C CA . GLY A 1 110 ? 9.766 18.047 20.266 1 95.31 110 GLY A CA 1
ATOM 849 C C . GLY A 1 110 ? 9.773 17.594 18.828 1 95.31 110 GLY A C 1
ATOM 850 O O . GLY A 1 110 ? 10.258 16.5 18.5 1 95.31 110 GLY A O 1
ATOM 851 N N . HIS A 1 111 ? 9.039 18.312 17.984 1 95.81 111 HIS A N 1
ATOM 852 C CA . HIS A 1 111 ? 8.867 17.938 16.594 1 95.81 111 HIS A CA 1
ATOM 853 C C . HIS A 1 111 ? 9.352 19.062 15.664 1 95.81 111 HIS A C 1
ATOM 855 O O . HIS A 1 111 ? 9.312 20.234 16.047 1 95.81 111 HIS A O 1
ATOM 861 N N . VAL A 1 112 ? 9.977 18.641 14.609 1 96.38 112 VAL A N 1
ATOM 862 C CA . VAL A 1 112 ? 10.234 19.531 13.492 1 96.38 112 VAL A CA 1
ATOM 863 C C . VAL A 1 112 ? 9.164 19.328 12.414 1 96.38 112 VAL A C 1
ATOM 865 O O . VAL A 1 112 ? 8.992 18.234 11.898 1 96.38 112 VAL A O 1
ATOM 868 N N . ARG A 1 113 ? 8.422 20.375 12.086 1 97.62 113 ARG A N 1
ATOM 869 C CA . ARG A 1 113 ? 7.297 20.312 11.148 1 97.62 113 ARG A CA 1
ATOM 870 C C . ARG A 1 113 ? 7.637 21.016 9.844 1 97.62 113 ARG A C 1
ATOM 872 O O . ARG A 1 113 ? 8.219 22.109 9.844 1 97.62 113 ARG A O 1
ATOM 879 N N . LYS A 1 114 ? 7.398 20.344 8.75 1 98.12 114 LYS A N 1
ATOM 880 C CA . LYS A 1 114 ? 7.527 20.922 7.414 1 98.12 114 LYS A CA 1
ATOM 881 C C . LYS A 1 114 ? 6.379 20.484 6.508 1 98.12 114 LYS A C 1
ATOM 883 O O . LYS A 1 114 ? 5.953 19.328 6.562 1 98.12 114 LYS A O 1
ATOM 888 N N . PRO A 1 115 ? 5.93 21.359 5.684 1 98.56 115 PRO A N 1
ATOM 889 C CA . PRO A 1 115 ? 4.797 21.016 4.832 1 98.56 115 PRO A CA 1
ATOM 890 C C . PRO A 1 115 ? 5.176 20.016 3.734 1 98.56 115 PRO A C 1
ATOM 892 O O . PRO A 1 115 ? 6.324 19.984 3.285 1 98.56 115 PRO A O 1
ATOM 895 N N . VAL A 1 116 ? 4.23 19.125 3.385 1 98.88 116 VAL A N 1
ATOM 896 C CA . VAL A 1 116 ? 4.316 18.266 2.203 1 98.88 116 VAL A CA 1
ATOM 897 C C . VAL A 1 116 ? 3.289 18.719 1.167 1 98.88 116 VAL A C 1
ATOM 899 O O . VAL A 1 116 ? 2.1 18.844 1.473 1 98.88 116 VAL A O 1
ATOM 902 N N . GLU A 1 117 ? 3.75 19.016 -0.033 1 98.94 117 GLU A N 1
ATOM 903 C CA . GLU A 1 117 ? 2.879 19.453 -1.119 1 98.94 117 GLU A CA 1
ATOM 904 C C . GLU A 1 117 ? 2.893 18.453 -2.273 1 98.94 117 GLU A C 1
ATOM 906 O O . GLU A 1 117 ? 3.934 18.219 -2.891 1 98.94 117 GLU A O 1
ATOM 911 N N . ILE A 1 118 ? 1.743 17.844 -2.561 1 98.94 118 ILE A N 1
ATOM 912 C CA . ILE A 1 118 ? 1.579 16.891 -3.66 1 98.94 118 ILE A CA 1
ATOM 913 C C . ILE A 1 118 ? 0.664 17.5 -4.723 1 98.94 118 ILE A C 1
ATOM 915 O O . ILE A 1 118 ? -0.46 17.906 -4.426 1 98.94 118 ILE A O 1
ATOM 919 N N . GLY A 1 119 ? 1.084 17.531 -5.926 1 98.88 119 GLY A N 1
ATOM 920 C CA . GLY A 1 119 ? 0.367 18.172 -7.02 1 98.88 119 GLY A CA 1
ATOM 921 C C . GLY A 1 119 ? -0.844 17.375 -7.48 1 98.88 119 GLY A C 1
ATOM 922 O O . GLY A 1 119 ? -1.338 16.516 -6.758 1 98.88 119 GLY A O 1
ATOM 923 N N . THR A 1 120 ? -1.351 17.75 -8.719 1 98.81 120 THR A N 1
ATOM 924 C CA . THR A 1 120 ? -2.521 17.156 -9.352 1 98.81 120 THR A CA 1
ATOM 925 C C . THR A 1 120 ? -2.119 15.961 -10.211 1 98.81 120 THR A C 1
ATOM 927 O O . THR A 1 120 ? -1.081 15.984 -10.875 1 98.81 120 THR A O 1
ATOM 930 N N . ASP A 1 121 ? -2.961 14.938 -10.172 1 98.81 121 ASP A N 1
ATOM 931 C CA . ASP A 1 121 ? -2.811 13.781 -11.047 1 98.81 121 ASP A CA 1
ATOM 932 C C . ASP A 1 121 ? -1.483 13.07 -10.797 1 98.81 121 ASP A C 1
ATOM 934 O O . ASP A 1 121 ? -0.809 12.648 -11.734 1 98.81 121 ASP A O 1
ATOM 938 N N . VAL A 1 122 ? -1.072 13.062 -9.523 1 98.88 122 VAL A N 1
ATOM 939 C CA . VAL A 1 122 ? 0.109 12.336 -9.078 1 98.88 122 VAL A CA 1
ATOM 940 C C . VAL A 1 122 ? -0.273 10.898 -8.727 1 98.88 122 VAL A C 1
ATOM 942 O O . VAL A 1 122 ? -1.369 10.648 -8.227 1 98.88 122 VAL A O 1
ATOM 945 N N . TRP A 1 12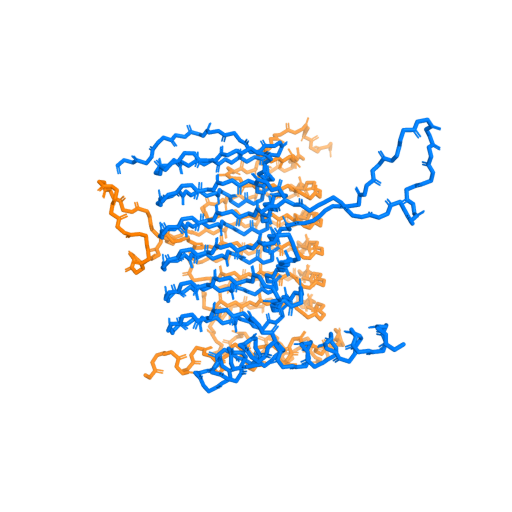3 ? 0.619 9.977 -9.031 1 98.88 123 TRP A N 1
ATOM 946 C CA . TRP A 1 123 ? 0.485 8.594 -8.578 1 98.88 123 TRP A CA 1
ATOM 947 C C . TRP A 1 123 ? 1.635 8.211 -7.656 1 98.88 123 TRP A C 1
ATOM 949 O O . TRP A 1 123 ? 2.789 8.141 -8.086 1 98.88 123 TRP A O 1
ATOM 959 N N . ILE A 1 124 ? 1.301 8.039 -6.363 1 98.88 124 ILE A N 1
ATOM 960 C CA . ILE A 1 124 ? 2.229 7.469 -5.391 1 98.88 124 ILE A CA 1
ATOM 961 C C . ILE A 1 124 ? 2.021 5.961 -5.305 1 98.88 124 ILE A C 1
ATOM 963 O O . ILE A 1 124 ? 0.956 5.496 -4.891 1 98.88 124 ILE A O 1
ATOM 967 N N . GLY A 1 125 ? 2.996 5.195 -5.695 1 98.62 125 GLY A N 1
ATOM 968 C CA . GLY A 1 125 ? 2.904 3.744 -5.672 1 98.62 125 GLY A CA 1
ATOM 969 C C . GLY A 1 125 ? 2.764 3.18 -4.273 1 98.62 125 GLY A C 1
ATOM 970 O O . GLY A 1 125 ? 2.596 3.93 -3.309 1 98.62 125 GLY A O 1
ATOM 971 N N . ALA A 1 126 ? 2.748 1.825 -4.219 1 98.56 126 ALA A N 1
ATOM 972 C CA . ALA A 1 126 ? 2.557 1.129 -2.949 1 98.56 126 ALA A CA 1
ATOM 973 C C . ALA A 1 126 ? 3.799 1.241 -2.07 1 98.56 126 ALA A C 1
ATOM 975 O O . ALA A 1 126 ? 4.926 1.269 -2.574 1 98.56 126 ALA A O 1
ATOM 976 N N . ASN A 1 127 ? 3.57 1.265 -0.723 1 98.62 127 ASN A N 1
ATOM 977 C CA . ASN A 1 127 ? 4.613 1.159 0.291 1 98.62 127 ASN A CA 1
ATOM 978 C C . ASN A 1 127 ? 5.652 2.268 0.143 1 98.62 127 ASN A C 1
ATOM 980 O O . ASN A 1 127 ? 6.852 2.025 0.3 1 98.62 127 ASN A O 1
ATOM 984 N N . CYS A 1 128 ? 5.223 3.486 -0.154 1 98.81 128 CYS A N 1
ATOM 985 C CA . CYS A 1 128 ? 6.117 4.637 -0.231 1 98.81 128 CYS A CA 1
ATOM 986 C C . CYS A 1 128 ? 6.09 5.438 1.064 1 98.81 128 CYS A C 1
ATOM 988 O O . CYS A 1 128 ? 5.137 5.336 1.841 1 98.81 128 CYS A O 1
ATOM 990 N N . VAL A 1 129 ? 7.184 6.18 1.307 1 98.88 129 VAL A N 1
ATOM 991 C CA . VAL A 1 129 ? 7.223 7.176 2.369 1 98.88 129 VAL A CA 1
ATOM 992 C C . VAL A 1 129 ? 7.609 8.539 1.79 1 98.88 129 VAL A C 1
ATOM 994 O O . VAL A 1 129 ? 8.656 8.664 1.145 1 98.88 129 VAL A O 1
ATOM 997 N N . ILE A 1 130 ? 6.734 9.547 1.946 1 98.88 130 ILE A N 1
ATOM 998 C CA . ILE A 1 130 ? 7.027 10.938 1.612 1 98.88 130 ILE A CA 1
ATOM 999 C C . ILE A 1 130 ? 7.418 11.703 2.875 1 98.88 130 ILE A C 1
ATOM 1001 O O . ILE A 1 130 ? 6.633 11.789 3.82 1 98.88 130 ILE A O 1
ATOM 1005 N N . LEU A 1 131 ? 8.617 12.281 2.893 1 98.69 131 LEU A N 1
ATOM 1006 C CA . LEU A 1 131 ? 9.133 12.875 4.117 1 98.69 131 LEU A CA 1
ATOM 1007 C C . LEU A 1 131 ? 8.727 14.344 4.223 1 98.69 131 LEU A C 1
ATOM 1009 O O . LEU A 1 131 ? 8.328 14.953 3.229 1 98.69 131 LEU A O 1
ATOM 1013 N N . PRO A 1 132 ? 8.836 14.898 5.441 1 98.69 132 PRO A N 1
ATOM 1014 C CA . PRO A 1 132 ? 8.461 16.297 5.629 1 98.69 132 PRO A CA 1
ATOM 1015 C C . PRO A 1 132 ? 9.273 17.25 4.742 1 98.69 132 PRO A C 1
ATOM 1017 O O . PRO A 1 132 ? 10.477 17.047 4.566 1 98.69 132 PRO A O 1
ATOM 1020 N N . GLY A 1 133 ? 8.562 18.234 4.191 1 98.69 133 GLY A N 1
ATOM 1021 C CA . GLY A 1 133 ? 9.242 19.266 3.424 1 98.69 133 GLY A CA 1
ATOM 1022 C C . GLY A 1 133 ? 9.266 18.969 1.934 1 98.69 133 GLY A C 1
ATOM 1023 O O . GLY A 1 133 ? 9.703 19.812 1.145 1 98.69 133 GLY A O 1
ATOM 1024 N N . VAL A 1 134 ? 8.75 17.812 1.488 1 98.81 134 VAL A N 1
ATOM 1025 C CA . VAL A 1 134 ? 8.852 17.391 0.098 1 98.81 134 VAL A CA 1
ATOM 1026 C C . VAL A 1 134 ? 7.711 18 -0.713 1 98.81 134 VAL A C 1
ATOM 1028 O O . VAL A 1 134 ? 6.566 18.047 -0.252 1 98.81 134 VAL A O 1
ATOM 1031 N N . THR A 1 135 ? 8.047 18.453 -1.866 1 98.94 135 THR A N 1
ATOM 1032 C CA . THR A 1 135 ? 7.07 18.844 -2.883 1 98.94 135 THR A CA 1
ATOM 1033 C C . THR A 1 135 ? 7.109 17.875 -4.062 1 98.94 135 THR A C 1
ATOM 1035 O O . THR A 1 135 ? 8.18 17.594 -4.598 1 98.94 135 THR A O 1
ATOM 1038 N N . ILE A 1 136 ? 5.953 17.328 -4.434 1 98.88 136 ILE A N 1
ATOM 1039 C CA . ILE A 1 136 ? 5.816 16.484 -5.613 1 98.88 136 ILE A CA 1
ATOM 1040 C C . ILE A 1 136 ? 5.012 17.219 -6.688 1 98.88 136 ILE A C 1
ATOM 1042 O O . ILE A 1 136 ? 3.865 17.594 -6.453 1 98.88 136 ILE A O 1
ATOM 1046 N N . GLY A 1 137 ? 5.574 17.375 -7.848 1 98.62 137 GLY A N 1
ATOM 1047 C CA . GLY A 1 137 ? 4.953 18.141 -8.914 1 98.62 137 GLY A CA 1
ATOM 1048 C C . GLY A 1 137 ? 3.824 17.391 -9.602 1 98.62 137 GLY A C 1
ATOM 1049 O O . GLY A 1 137 ? 3.715 16.172 -9.492 1 98.62 137 GLY A O 1
ATOM 1050 N N . ASP A 1 138 ? 3.039 18.172 -10.43 1 98.56 138 ASP A N 1
ATOM 1051 C CA . ASP A 1 138 ? 1.882 17.625 -11.133 1 98.56 138 ASP A CA 1
ATOM 1052 C C . ASP A 1 138 ? 2.285 16.469 -12.039 1 98.56 138 ASP A C 1
ATOM 1054 O O . ASP A 1 138 ? 3.336 16.516 -12.688 1 98.56 138 ASP A O 1
ATOM 1058 N N . GLY A 1 139 ? 1.467 15.453 -12.039 1 98.19 139 GLY A N 1
ATOM 1059 C CA . GLY A 1 139 ? 1.62 14.367 -13 1 98.19 139 GLY A CA 1
ATOM 1060 C C . GLY A 1 139 ? 2.781 13.445 -12.688 1 98.19 139 GLY A C 1
ATOM 1061 O O . GLY A 1 139 ? 3.08 12.531 -13.453 1 98.19 139 GLY A O 1
ATOM 1062 N N . ALA A 1 140 ? 3.457 13.625 -11.594 1 98.56 140 ALA A N 1
ATOM 1063 C CA . ALA A 1 140 ? 4.602 12.797 -11.227 1 98.56 140 ALA A CA 1
ATOM 1064 C C . ALA A 1 140 ? 4.156 11.398 -10.805 1 98.56 140 ALA A C 1
ATOM 1066 O O . ALA A 1 140 ? 3.012 11.203 -10.383 1 98.56 140 ALA A O 1
ATOM 1067 N N . VAL A 1 141 ? 5.07 10.477 -10.961 1 98.5 141 VAL A N 1
ATOM 1068 C CA . VAL A 1 141 ? 4.875 9.102 -10.516 1 98.5 141 VAL A CA 1
ATOM 1069 C C . VAL A 1 141 ? 5.996 8.703 -9.562 1 98.5 141 VAL A C 1
ATOM 1071 O O . VAL A 1 141 ? 7.176 8.844 -9.883 1 98.5 141 VAL A O 1
ATOM 1074 N N . VAL A 1 142 ? 5.637 8.281 -8.398 1 98.56 142 VAL A N 1
ATOM 1075 C CA . VAL A 1 142 ? 6.566 7.707 -7.43 1 98.56 142 VAL A CA 1
ATOM 1076 C C . VAL A 1 142 ? 6.441 6.184 -7.43 1 98.56 142 VAL A C 1
ATOM 1078 O O . VAL A 1 142 ? 5.398 5.641 -7.059 1 98.56 142 VAL A O 1
ATOM 1081 N N . ALA A 1 143 ? 7.449 5.484 -7.805 1 98.19 143 ALA A N 1
ATOM 1082 C CA . ALA A 1 143 ? 7.422 4.027 -7.926 1 98.19 143 ALA A CA 1
ATOM 1083 C C . ALA A 1 143 ? 7.238 3.367 -6.562 1 98.19 143 ALA A C 1
ATOM 1085 O O . ALA A 1 143 ? 7.59 3.947 -5.531 1 98.19 143 ALA A O 1
ATOM 1086 N N . ALA A 1 144 ? 6.707 2.166 -6.613 1 98.44 144 ALA A N 1
ATOM 1087 C CA . ALA A 1 144 ? 6.441 1.419 -5.387 1 98.44 144 ALA A CA 1
ATOM 1088 C C . ALA A 1 144 ? 7.707 1.282 -4.543 1 98.44 144 ALA A C 1
ATOM 1090 O O . ALA A 1 144 ? 8.797 1.087 -5.082 1 98.44 144 ALA A O 1
ATOM 1091 N N . GLY A 1 145 ? 7.523 1.38 -3.18 1 98.31 145 GLY A N 1
ATOM 1092 C CA . GLY A 1 145 ? 8.602 1.134 -2.23 1 98.31 145 GLY A CA 1
ATOM 1093 C C . GLY A 1 145 ? 9.555 2.307 -2.092 1 98.31 145 GLY A C 1
ATOM 1094 O O . GLY A 1 145 ? 10.562 2.209 -1.397 1 98.31 145 GLY A O 1
ATOM 1095 N N . SER A 1 146 ? 9.258 3.457 -2.65 1 98.31 146 SER A N 1
ATOM 1096 C CA . SER A 1 146 ? 10.188 4.582 -2.686 1 98.31 146 SER A CA 1
ATOM 1097 C C . SER A 1 146 ? 10.164 5.359 -1.374 1 98.31 146 SER A C 1
ATOM 1099 O O . SER A 1 146 ? 9.102 5.531 -0.768 1 98.31 146 SER A O 1
ATOM 1101 N N . ILE A 1 147 ? 11.305 5.816 -0.944 1 98.56 147 ILE A N 1
ATOM 1102 C CA . ILE A 1 147 ? 11.445 6.809 0.119 1 98.56 147 ILE A CA 1
ATOM 1103 C C . ILE A 1 147 ? 11.828 8.156 -0.482 1 98.56 147 ILE A C 1
ATOM 1105 O O . ILE A 1 147 ? 12.938 8.328 -0.986 1 98.56 147 ILE A O 1
ATOM 1109 N N . VAL A 1 148 ? 10.93 9.156 -0.423 1 98.62 148 VAL A N 1
ATOM 1110 C CA . VAL A 1 148 ? 11.117 10.43 -1.097 1 98.62 148 VAL A CA 1
ATOM 1111 C C . VAL A 1 148 ? 11.625 11.469 -0.1 1 98.62 148 VAL A C 1
ATOM 1113 O O . VAL A 1 148 ? 10.891 11.891 0.802 1 98.62 148 VAL A O 1
ATOM 1116 N N . THR A 1 149 ? 12.82 11.93 -0.302 1 98.06 149 THR A N 1
ATOM 1117 C CA . THR A 1 149 ? 13.484 12.82 0.645 1 98.06 149 THR A CA 1
ATOM 1118 C C . THR A 1 149 ? 13.719 14.195 0.02 1 98.06 149 THR A C 1
ATOM 1120 O O . THR A 1 149 ? 14.07 15.148 0.716 1 98.06 149 THR A O 1
ATOM 1123 N N . LYS A 1 150 ? 13.539 14.289 -1.261 1 98.12 150 LYS A N 1
ATOM 1124 C CA . LYS A 1 150 ? 13.719 15.531 -2.008 1 98.12 150 LYS A CA 1
ATOM 1125 C C . LYS A 1 150 ? 12.539 15.789 -2.941 1 98.12 150 LYS A C 1
ATOM 1127 O O . LYS A 1 150 ? 11.758 14.875 -3.229 1 98.12 150 LYS A O 1
ATOM 1132 N N . ASP A 1 151 ? 12.516 16.969 -3.422 1 98.56 151 ASP A N 1
ATOM 1133 C CA . ASP A 1 151 ? 11.414 17.359 -4.297 1 98.56 151 ASP A CA 1
ATOM 1134 C C . ASP A 1 151 ? 11.414 16.531 -5.582 1 98.56 151 ASP A C 1
ATOM 1136 O O . ASP A 1 151 ? 12.477 16.141 -6.066 1 98.56 151 ASP A O 1
ATOM 1140 N N . VAL A 1 152 ? 10.25 16.281 -6.156 1 98.44 152 VAL A N 1
ATOM 1141 C CA . VAL A 1 152 ? 10.039 15.523 -7.387 1 98.44 152 VAL A CA 1
ATOM 1142 C C . VAL A 1 152 ? 9.492 16.453 -8.477 1 98.44 152 VAL A C 1
ATOM 1144 O O . VAL A 1 152 ? 8.398 17 -8.328 1 98.44 152 VAL A O 1
ATOM 1147 N N . PRO A 1 153 ? 10.195 16.625 -9.547 1 97.31 153 PRO A N 1
ATOM 1148 C CA . PRO A 1 153 ? 9.695 17.5 -10.625 1 97.31 153 PRO A CA 1
ATOM 1149 C C . PRO A 1 153 ? 8.391 17 -11.234 1 97.31 153 PRO A C 1
ATOM 1151 O O . PRO A 1 153 ? 8.141 15.781 -11.25 1 97.31 153 PRO A O 1
ATOM 1154 N N . ALA A 1 154 ? 7.641 17.922 -11.773 1 97.75 154 ALA A N 1
ATOM 1155 C CA . ALA A 1 154 ? 6.418 17.562 -12.492 1 97.75 154 ALA A CA 1
ATOM 1156 C C . ALA A 1 154 ? 6.719 16.625 -13.656 1 97.75 154 ALA A C 1
ATOM 1158 O O . ALA A 1 154 ? 7.75 16.766 -14.32 1 97.75 154 ALA A O 1
ATOM 1159 N N . TYR A 1 155 ? 5.793 15.641 -13.789 1 97.25 155 TYR A N 1
ATOM 1160 C CA . TYR A 1 155 ? 5.809 14.719 -14.922 1 97.25 155 TYR A CA 1
ATOM 1161 C C . TYR A 1 155 ? 7.105 13.93 -14.961 1 97.25 155 TYR A C 1
ATOM 1163 O O . TYR A 1 155 ? 7.621 13.617 -16.047 1 97.25 155 TYR A O 1
ATOM 1171 N N . SER A 1 156 ? 7.609 13.625 -13.82 1 96.94 156 SER A N 1
ATOM 1172 C CA . SER A 1 156 ? 8.75 12.727 -13.711 1 96.94 156 SER A CA 1
ATOM 1173 C C . SER A 1 156 ? 8.375 11.43 -13.008 1 96.94 156 SER A C 1
ATOM 1175 O O . SER A 1 156 ? 7.352 11.367 -12.312 1 96.94 156 SER A O 1
ATOM 1177 N N . VAL A 1 157 ? 9.102 10.43 -13.273 1 96.75 157 VAL A N 1
ATOM 1178 C CA . VAL A 1 157 ? 9.016 9.156 -12.562 1 96.75 157 VAL A CA 1
ATOM 1179 C C . VAL A 1 157 ? 10.242 8.984 -11.672 1 96.75 157 VAL A C 1
ATOM 1181 O O . VAL A 1 157 ? 11.383 9.07 -12.148 1 96.75 157 VAL A O 1
ATOM 1184 N N . VAL A 1 158 ? 10.016 8.812 -10.398 1 97.31 158 VAL A N 1
ATOM 1185 C CA . VAL A 1 158 ? 11.117 8.594 -9.477 1 97.31 158 VAL A CA 1
ATOM 1186 C C . VAL A 1 158 ? 10.961 7.242 -8.781 1 97.31 158 VAL A C 1
ATOM 1188 O O . VAL A 1 158 ? 9.859 6.672 -8.766 1 97.31 158 VAL A O 1
ATOM 1191 N N . GLY A 1 159 ? 12.078 6.648 -8.305 1 96.81 159 GLY A N 1
ATOM 1192 C CA . GLY A 1 159 ? 12.031 5.395 -7.574 1 96.81 159 GLY A CA 1
ATOM 1193 C C . GLY A 1 159 ? 13.289 5.121 -6.77 1 96.81 159 GLY A C 1
ATOM 1194 O O . GLY A 1 159 ? 14.336 5.715 -7.027 1 96.81 159 GLY A O 1
ATOM 1195 N N . GLY A 1 160 ? 13.07 4.285 -5.688 1 95 160 GLY A N 1
ATOM 1196 C CA . GLY A 1 160 ? 14.211 3.842 -4.902 1 95 160 GLY A CA 1
ATOM 1197 C C . GLY A 1 160 ? 14.203 4.387 -3.484 1 95 160 GLY A C 1
ATOM 1198 O O . GLY A 1 160 ? 13.273 5.09 -3.088 1 95 160 GLY A O 1
ATOM 1199 N N . CYS A 1 161 ? 15.305 3.949 -2.658 1 92.88 161 CYS A N 1
ATOM 1200 C CA . CYS A 1 161 ? 15.508 4.359 -1.273 1 92.88 161 CYS A CA 1
ATOM 1201 C C . CYS A 1 161 ? 16.938 4.816 -1.041 1 92.88 161 CYS A C 1
ATOM 1203 O O . CYS A 1 161 ? 17.828 3.994 -0.809 1 92.88 161 CYS A O 1
ATOM 1205 N N . PRO A 1 162 ? 17.266 6.172 -1.141 1 93.5 162 PRO A N 1
ATOM 1206 C CA . PRO A 1 162 ? 16.312 7.258 -1.402 1 93.5 162 PRO A CA 1
ATOM 1207 C C . PRO A 1 162 ? 15.859 7.305 -2.857 1 93.5 162 PRO A C 1
ATOM 1209 O O . PRO A 1 162 ? 16.531 6.773 -3.74 1 93.5 162 PRO A O 1
ATOM 1212 N N . ALA A 1 163 ? 14.711 7.898 -3.051 1 96.06 163 ALA A N 1
ATOM 1213 C CA . ALA A 1 163 ? 14.172 8.008 -4.406 1 96.06 163 ALA A CA 1
ATOM 1214 C C . ALA A 1 163 ? 15.047 8.914 -5.273 1 96.06 163 ALA A C 1
ATOM 1216 O O . ALA A 1 163 ? 15.469 9.977 -4.832 1 96.06 163 ALA A O 1
ATOM 1217 N N . THR A 1 164 ? 15.289 8.5 -6.461 1 91.25 164 THR A N 1
ATOM 1218 C CA . THR A 1 164 ? 15.984 9.281 -7.477 1 91.25 164 THR A CA 1
ATOM 1219 C C . THR A 1 164 ? 15.211 9.273 -8.789 1 91.25 164 THR A C 1
ATOM 1221 O O . THR A 1 164 ? 14.398 8.375 -9.039 1 91.25 164 THR A O 1
ATOM 1224 N N . PRO A 1 165 ? 15.375 10.391 -9.578 1 90.81 165 PRO A N 1
ATOM 1225 C CA . PRO A 1 165 ? 14.695 10.391 -10.883 1 90.81 165 PRO A CA 1
ATOM 1226 C C . PRO A 1 165 ? 15.086 9.188 -11.742 1 90.81 165 PRO A C 1
ATOM 1228 O O . PRO A 1 165 ? 16.266 8.859 -11.844 1 90.81 165 PRO A O 1
ATOM 1231 N N . ILE A 1 166 ? 14.164 8.547 -12.32 1 90.69 166 ILE A N 1
ATOM 1232 C CA . ILE A 1 166 ? 14.367 7.449 -13.25 1 90.69 166 ILE A CA 1
ATOM 1233 C C . ILE A 1 166 ? 14.227 7.957 -14.688 1 90.69 166 ILE A C 1
ATOM 1235 O O . ILE A 1 166 ? 15.086 7.699 -15.531 1 90.69 166 ILE A O 1
ATOM 1239 N N . LYS A 1 167 ? 13.117 8.695 -14.977 1 88.94 167 LYS A N 1
ATOM 1240 C CA . LYS A 1 167 ? 12.836 9.258 -16.297 1 88.94 167 LYS A CA 1
ATOM 1241 C C . LYS A 1 167 ? 11.766 10.344 -16.203 1 88.94 167 LYS A C 1
ATOM 1243 O O . LYS A 1 167 ? 11.117 10.508 -15.172 1 88.94 167 LYS A O 1
ATOM 1248 N N . MET A 1 168 ? 11.672 11.094 -17.281 1 89.75 168 MET A N 1
ATOM 1249 C CA . MET A 1 168 ? 10.523 11.984 -17.453 1 89.75 168 MET A CA 1
ATOM 1250 C C . MET A 1 168 ? 9.375 11.258 -18.141 1 89.75 168 MET A C 1
ATOM 1252 O O . MET A 1 168 ? 9.594 10.406 -19 1 89.75 168 MET A O 1
ATOM 1256 N N . ARG A 1 169 ? 8.25 11.633 -17.734 1 87.38 169 ARG A N 1
ATOM 1257 C CA . ARG A 1 169 ? 7.102 11.031 -18.406 1 87.38 169 ARG A CA 1
ATOM 1258 C C . ARG A 1 169 ? 7.027 11.469 -19.875 1 87.38 169 ARG A C 1
ATOM 1260 O O . ARG A 1 169 ? 7.305 12.625 -20.188 1 87.38 169 ARG A O 1
ATOM 1267 N N . ASP A 1 170 ? 6.594 10.469 -20.734 1 75.75 170 ASP A N 1
ATOM 1268 C CA . ASP A 1 170 ? 6.477 10.758 -22.172 1 75.75 170 ASP A CA 1
ATOM 1269 C C . ASP A 1 170 ? 5.277 11.664 -22.438 1 75.75 170 ASP A C 1
ATOM 1271 O O . ASP A 1 170 ? 4.242 11.547 -21.781 1 75.75 170 ASP A O 1
ATOM 1275 N N . MET B 1 1 ? -23.391 -0.185 -10.406 1 60.19 1 MET B N 1
ATOM 1276 C CA . MET B 1 1 ? -23.578 -1.6 -10.094 1 60.19 1 MET B CA 1
ATOM 1277 C C . MET B 1 1 ? -22.234 -2.295 -9.898 1 60.19 1 MET B C 1
ATOM 1279 O O . MET B 1 1 ? -22.031 -2.973 -8.891 1 60.19 1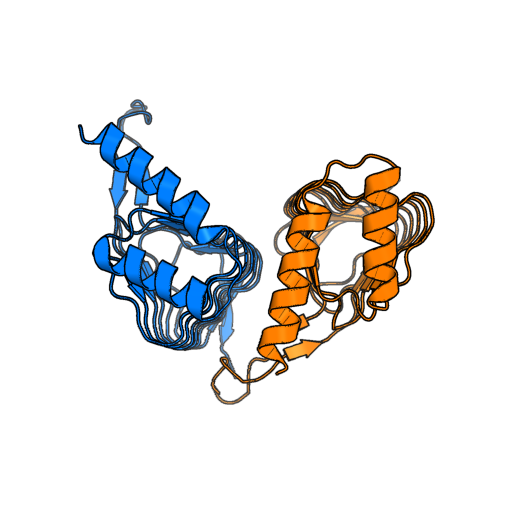 MET B O 1
ATOM 1283 N N . LYS B 1 2 ? -21.188 -1.828 -10.688 1 85.25 2 LYS B N 1
ATOM 1284 C CA . LYS B 1 2 ? -19.891 -2.5 -10.625 1 85.25 2 LYS B CA 1
ATOM 1285 C C . LYS B 1 2 ? -19.094 -2.072 -9.391 1 85.25 2 LYS B C 1
ATOM 1287 O O . LYS B 1 2 ? -18.547 -2.914 -8.68 1 85.25 2 LYS B O 1
ATOM 1292 N N . TYR B 1 3 ? -19.281 -0.793 -8.953 1 90.5 3 TYR B N 1
ATOM 1293 C CA . TYR B 1 3 ? -18.562 -0.288 -7.789 1 90.5 3 TYR B CA 1
ATOM 1294 C C . TYR B 1 3 ? -19.094 -0.912 -6.504 1 90.5 3 TYR B C 1
ATOM 1296 O O . TYR B 1 3 ? -18.312 -1.398 -5.676 1 90.5 3 TYR B O 1
ATOM 1304 N N . PHE B 1 4 ? -20.422 -1.041 -6.391 1 93.5 4 PHE B N 1
ATOM 1305 C CA . PHE B 1 4 ? -21.062 -1.599 -5.207 1 93.5 4 PHE B CA 1
ATOM 1306 C C . PHE B 1 4 ? -20.656 -3.051 -5 1 93.5 4 PHE B C 1
ATOM 1308 O O . PHE B 1 4 ? -20.312 -3.453 -3.885 1 93.5 4 PHE B O 1
ATOM 1315 N N . ALA B 1 5 ? -20.703 -3.811 -6 1 93 5 ALA B N 1
ATOM 1316 C CA . ALA B 1 5 ? -20.359 -5.23 -5.934 1 93 5 ALA B CA 1
ATOM 1317 C C . ALA B 1 5 ? -18.922 -5.426 -5.473 1 93 5 ALA B C 1
ATOM 1319 O O . ALA B 1 5 ? -18.625 -6.32 -4.676 1 93 5 ALA B O 1
ATOM 1320 N N . VAL B 1 6 ? -18 -4.59 -5.969 1 93.12 6 VAL B N 1
ATOM 1321 C CA . VAL B 1 6 ? -16.578 -4.691 -5.609 1 93.12 6 VAL B CA 1
ATOM 1322 C C . VAL B 1 6 ? -16.406 -4.383 -4.125 1 93.12 6 VAL B C 1
ATOM 1324 O O . VAL B 1 6 ? -15.672 -5.078 -3.42 1 93.12 6 VAL B O 1
ATOM 1327 N N . VAL B 1 7 ? -17.094 -3.391 -3.656 1 96.44 7 VAL B N 1
ATOM 1328 C CA . VAL B 1 7 ? -16.953 -2.975 -2.266 1 96.44 7 VAL B CA 1
ATOM 1329 C C . VAL B 1 7 ? -17.547 -4.035 -1.345 1 96.44 7 VAL B C 1
ATOM 1331 O O . VAL B 1 7 ? -17.031 -4.293 -0.258 1 96.44 7 VAL B O 1
ATOM 1334 N N . VAL B 1 8 ? -18.688 -4.672 -1.763 1 95.38 8 VAL B N 1
ATOM 1335 C CA . VAL B 1 8 ? -19.266 -5.77 -0.996 1 95.38 8 VAL B CA 1
ATOM 1336 C C . VAL B 1 8 ? -18.266 -6.91 -0.887 1 95.38 8 VAL B C 1
ATOM 1338 O O . VAL B 1 8 ? -18.016 -7.438 0.204 1 95.38 8 VAL B O 1
ATOM 1341 N N . PHE B 1 9 ? -17.703 -7.277 -2.014 1 94.5 9 PHE B N 1
ATOM 1342 C CA . PHE B 1 9 ? -16.688 -8.328 -2.01 1 94.5 9 PHE B CA 1
ATOM 1343 C C . PHE B 1 9 ? -15.57 -7.992 -1.034 1 94.5 9 PHE B C 1
ATOM 1345 O O . PHE B 1 9 ? -15.18 -8.828 -0.219 1 94.5 9 PHE B O 1
ATOM 1352 N N . GLU B 1 10 ? -15.016 -6.766 -1.138 1 96 10 GLU B N 1
ATOM 1353 C CA . GLU B 1 10 ? -13.922 -6.316 -0.271 1 96 10 GLU B CA 1
ATOM 1354 C C . GLU B 1 10 ? -14.32 -6.402 1.199 1 96 10 GLU B C 1
ATOM 1356 O O . GLU B 1 10 ? -13.5 -6.746 2.051 1 96 10 GLU B O 1
ATOM 1361 N N . SER B 1 11 ? -15.523 -6.059 1.491 1 96.81 11 SER B N 1
ATOM 1362 C CA . SER B 1 11 ? -16.016 -6.062 2.865 1 96.81 11 SER B CA 1
ATOM 1363 C C . SER B 1 11 ? -16.094 -7.477 3.424 1 96.81 11 SER B C 1
ATOM 1365 O O . SER B 1 11 ? -15.664 -7.727 4.555 1 96.81 11 SER B O 1
ATOM 1367 N N . VAL B 1 12 ? -16.641 -8.383 2.621 1 96.38 12 VAL B N 1
ATOM 1368 C CA . VAL B 1 12 ? -16.719 -9.781 3.033 1 96.38 12 VAL B CA 1
ATOM 1369 C C . VAL B 1 12 ? -15.305 -10.352 3.207 1 96.38 12 VAL B C 1
ATOM 1371 O O . VAL B 1 12 ? -15.023 -11.047 4.188 1 96.38 12 VAL B O 1
ATOM 1374 N N . MET B 1 13 ? -14.469 -10.031 2.248 1 96.38 13 MET B N 1
ATOM 1375 C CA . MET B 1 13 ? -13.078 -10.469 2.312 1 96.38 13 MET B CA 1
ATOM 1376 C C . MET B 1 13 ? -12.422 -10.016 3.611 1 96.38 13 MET B C 1
ATOM 1378 O O . MET B 1 13 ? -11.812 -10.82 4.32 1 96.38 13 MET B O 1
ATOM 1382 N N . ARG B 1 14 ? -12.562 -8.789 3.895 1 96.12 14 ARG B N 1
ATOM 1383 C CA . ARG B 1 14 ? -11.938 -8.219 5.082 1 96.12 14 ARG B CA 1
ATOM 1384 C C . ARG B 1 14 ? -12.438 -8.906 6.348 1 96.12 14 ARG B C 1
ATOM 1386 O O . ARG B 1 14 ? -11.648 -9.242 7.234 1 96.12 14 ARG B O 1
ATOM 1393 N N . LEU B 1 15 ? -13.711 -9.109 6.5 1 97.25 15 LEU B N 1
ATOM 1394 C CA . LEU B 1 15 ? -14.297 -9.734 7.684 1 97.25 15 LEU B CA 1
ATOM 1395 C C . LEU B 1 15 ? -13.844 -11.188 7.812 1 97.25 15 LEU B C 1
ATOM 1397 O O . LEU B 1 15 ? -13.422 -11.617 8.891 1 97.25 15 LEU B O 1
ATOM 1401 N N . LEU B 1 16 ? -13.945 -11.875 6.711 1 98 16 LEU B N 1
ATOM 1402 C CA . LEU B 1 16 ? -13.602 -13.289 6.715 1 98 16 LEU B CA 1
ATOM 1403 C C . LEU B 1 16 ? -12.117 -13.484 7.02 1 98 16 LEU B C 1
ATOM 1405 O O . LEU B 1 16 ? -11.75 -14.359 7.809 1 98 16 LEU B O 1
ATOM 1409 N N . PHE B 1 17 ? -11.25 -12.617 6.52 1 98.31 17 PHE B N 1
ATOM 1410 C CA . PHE B 1 17 ? -9.812 -12.82 6.625 1 98.31 17 PHE B CA 1
ATOM 1411 C C . PHE B 1 17 ? -9.266 -12.164 7.891 1 98.31 17 PHE B C 1
ATOM 1413 O O . PHE B 1 17 ? -8.07 -12.25 8.172 1 98.31 17 PHE B O 1
ATOM 1420 N N . ALA B 1 18 ? -10.141 -11.586 8.625 1 97.81 18 ALA B N 1
ATOM 1421 C CA . ALA B 1 18 ? -9.758 -11.133 9.961 1 97.81 18 ALA B CA 1
ATOM 1422 C C . ALA B 1 18 ? -9.75 -12.297 10.945 1 97.81 18 ALA B C 1
ATOM 1424 O O . ALA B 1 18 ? -9.18 -12.188 12.039 1 97.81 18 ALA B O 1
ATOM 1425 N N . LEU B 1 19 ? -10.367 -13.383 10.648 1 97.94 19 LEU B N 1
ATOM 1426 C CA . LEU B 1 19 ? -10.453 -14.547 11.523 1 97.94 19 LEU B CA 1
ATOM 1427 C C . LEU B 1 19 ? -9.078 -15.172 11.734 1 97.94 19 LEU B C 1
ATOM 1429 O O . LEU B 1 19 ? -8.211 -15.086 10.852 1 97.94 19 LEU B O 1
ATOM 1433 N N . PRO B 1 20 ? -8.828 -15.789 12.906 1 97.94 20 PRO B N 1
ATOM 1434 C CA . PRO B 1 20 ? -7.555 -16.484 13.141 1 97.94 20 PRO B CA 1
ATOM 1435 C C . PRO B 1 20 ? -7.32 -17.625 12.164 1 97.94 20 PRO B C 1
ATOM 1437 O O . PRO B 1 20 ? -8.203 -17.953 11.367 1 97.94 20 PRO B O 1
ATOM 1440 N N . ARG B 1 21 ? -6.223 -18.219 12.164 1 98 21 ARG B N 1
ATOM 1441 C CA . ARG B 1 21 ? -5.828 -19.172 11.141 1 98 21 ARG B CA 1
ATOM 1442 C C . ARG B 1 21 ? -6.145 -20.594 11.57 1 98 21 ARG B C 1
ATOM 1444 O O . ARG B 1 21 ? -5.391 -21.531 11.266 1 98 21 ARG B O 1
ATOM 1451 N N . PHE B 1 22 ? -7.223 -20.812 12.336 1 98.44 22 PHE B N 1
ATOM 1452 C CA . PHE B 1 22 ? -7.703 -22.156 12.609 1 98.44 22 PHE B CA 1
ATOM 1453 C C . PHE B 1 22 ? -7.992 -22.906 11.305 1 98.44 22 PHE B C 1
ATOM 1455 O O . PHE B 1 22 ? -8.344 -22.281 10.297 1 98.44 22 PHE B O 1
ATOM 1462 N N . ARG B 1 23 ? -7.871 -24.219 11.359 1 97.88 23 ARG B N 1
ATOM 1463 C CA . ARG B 1 23 ? -8.078 -25.016 10.164 1 97.88 23 ARG B CA 1
ATOM 1464 C C . ARG B 1 23 ? -9.438 -24.734 9.539 1 97.88 23 ARG B C 1
ATOM 1466 O O . ARG B 1 23 ? -9.547 -24.625 8.312 1 97.88 23 ARG B O 1
ATOM 1473 N N . LEU B 1 24 ? -10.406 -24.609 10.359 1 98.12 24 LEU B N 1
ATOM 1474 C CA . LEU B 1 24 ? -11.75 -24.344 9.859 1 98.12 24 LEU B CA 1
ATOM 1475 C C . LEU B 1 24 ? -11.82 -22.969 9.195 1 98.12 24 LEU B C 1
ATOM 1477 O O . LEU B 1 24 ? -12.422 -22.828 8.133 1 98.12 24 LEU B O 1
ATOM 1481 N N . ALA B 1 25 ? -11.273 -21.953 9.852 1 98.56 25 ALA B N 1
ATOM 1482 C CA . ALA B 1 25 ? -11.273 -20.609 9.289 1 98.56 25 ALA B CA 1
ATOM 1483 C C . ALA B 1 25 ? -10.523 -20.578 7.957 1 98.56 25 ALA B C 1
ATOM 1485 O O . ALA B 1 25 ? -10.969 -19.922 7.008 1 98.56 25 ALA B O 1
ATOM 1486 N N . ASN B 1 26 ? -9.461 -21.234 7.898 1 98.69 26 ASN B N 1
ATOM 1487 C CA . ASN B 1 26 ? -8.695 -21.297 6.656 1 98.69 26 ASN B CA 1
ATOM 1488 C C . ASN B 1 26 ? -9.484 -22 5.551 1 98.69 26 ASN B C 1
ATOM 1490 O O . ASN B 1 26 ? -9.414 -21.609 4.387 1 98.69 26 ASN B O 1
ATOM 1494 N N . ALA B 1 27 ? -10.227 -23.031 5.895 1 98.56 27 ALA B N 1
ATOM 1495 C CA . ALA B 1 27 ? -11.078 -23.719 4.926 1 98.56 27 ALA B CA 1
ATOM 1496 C C . ALA B 1 27 ? -12.141 -22.766 4.375 1 98.56 27 ALA B C 1
ATOM 1498 O O . ALA B 1 27 ? -12.422 -22.781 3.174 1 98.56 27 ALA B O 1
ATOM 1499 N N . LEU B 1 28 ? -12.742 -22 5.25 1 98.56 28 LEU B N 1
ATOM 1500 C CA . LEU B 1 28 ? -13.758 -21.047 4.832 1 98.56 28 LEU B CA 1
ATOM 1501 C C . LEU B 1 28 ? -13.164 -19.969 3.924 1 98.56 28 LEU B C 1
ATOM 1503 O O . LEU B 1 28 ? -13.766 -19.609 2.914 1 98.56 28 LEU B O 1
ATOM 1507 N N . LYS B 1 29 ? -11.953 -19.484 4.289 1 98.5 29 LYS B N 1
ATOM 1508 C CA . LYS B 1 29 ? -11.25 -18.5 3.471 1 98.5 29 LYS B CA 1
ATOM 1509 C C . LYS B 1 29 ? -10.93 -19.078 2.088 1 98.5 29 LYS B C 1
ATOM 1511 O O . LYS B 1 29 ? -11.18 -18.422 1.073 1 98.5 29 LYS B O 1
ATOM 1516 N N . SER B 1 30 ? -10.469 -20.266 2.043 1 98.56 30 SER B N 1
ATOM 1517 C CA . SER B 1 30 ? -10.164 -20.938 0.781 1 98.56 30 SER B CA 1
ATOM 1518 C C . SER B 1 30 ? -11.422 -21.125 -0.056 1 98.56 30 SER B C 1
ATOM 1520 O O . SER B 1 30 ? -11.414 -20.906 -1.269 1 98.56 30 SER B O 1
ATOM 1522 N N . GLY B 1 31 ? -12.484 -21.594 0.626 1 98.44 31 GLY B N 1
ATOM 1523 C CA . GLY B 1 31 ? -13.75 -21.781 -0.062 1 98.44 31 GLY B CA 1
ATOM 1524 C C . GLY B 1 31 ? -14.281 -20.5 -0.679 1 98.44 31 GLY B C 1
ATOM 1525 O O . GLY B 1 31 ? -14.758 -20.5 -1.817 1 98.44 31 GLY B O 1
ATOM 1526 N N . PHE B 1 32 ? -14.172 -19.484 0.101 1 98.06 32 PHE B N 1
ATOM 1527 C CA . PHE B 1 32 ? -14.602 -18.172 -0.396 1 98.06 32 PHE B CA 1
ATOM 1528 C C . PHE B 1 32 ? -13.828 -17.797 -1.65 1 98.06 32 PHE B C 1
ATOM 1530 O O . PHE B 1 32 ? -14.414 -17.359 -2.641 1 98.06 32 PHE B O 1
ATOM 1537 N N . LEU B 1 33 ? -12.484 -17.938 -1.667 1 98 33 LEU B N 1
ATOM 1538 C CA . LEU B 1 33 ? -11.641 -17.609 -2.811 1 98 33 LEU B CA 1
ATOM 1539 C C . LEU B 1 33 ? -11.969 -18.5 -4.004 1 98 33 LEU B C 1
ATOM 1541 O O . LEU B 1 33 ? -11.977 -18.031 -5.145 1 98 33 LEU B O 1
ATOM 1545 N N . ARG B 1 34 ? -12.281 -19.75 -3.773 1 98.06 34 ARG B N 1
ATOM 1546 C CA . ARG B 1 34 ? -12.648 -20.656 -4.859 1 98.06 34 ARG B CA 1
ATOM 1547 C C . ARG B 1 34 ? -13.953 -20.203 -5.516 1 98.06 34 ARG B C 1
ATOM 1549 O O . ARG B 1 34 ? -14.094 -20.281 -6.738 1 98.06 34 ARG B O 1
ATOM 1556 N N . LEU B 1 35 ? -14.859 -19.828 -4.656 1 96 35 LEU B N 1
ATOM 1557 C CA . LEU B 1 35 ? -16.141 -19.344 -5.172 1 96 35 LEU B CA 1
ATOM 1558 C C . LEU B 1 35 ? -15.945 -18.125 -6.062 1 96 35 LEU B C 1
ATOM 1560 O O . LEU B 1 35 ? -16.719 -17.891 -6.992 1 96 35 LEU B O 1
ATOM 1564 N N . CYS B 1 36 ? -14.852 -17.406 -5.785 1 93.38 36 CYS B N 1
ATOM 1565 C CA . CYS B 1 36 ? -14.57 -16.188 -6.535 1 93.38 36 CYS B CA 1
ATOM 1566 C C . CYS B 1 36 ? -13.719 -16.484 -7.766 1 93.38 36 CYS B C 1
ATOM 1568 O O . CYS B 1 36 ? -13.336 -15.57 -8.5 1 93.38 36 CYS B O 1
ATOM 1570 N N . GLY B 1 37 ? -13.312 -17.688 -7.949 1 94.62 37 GLY B N 1
ATOM 1571 C CA . GLY B 1 37 ? -12.641 -18.062 -9.188 1 94.62 37 GLY B CA 1
ATOM 1572 C C . GLY B 1 37 ? -11.195 -18.469 -8.984 1 94.62 37 GLY B C 1
ATOM 1573 O O . GLY B 1 37 ? -10.477 -18.734 -9.945 1 94.62 37 GLY B O 1
ATOM 1574 N N . ALA B 1 38 ? -10.766 -18.547 -7.824 1 97.88 38 ALA B N 1
ATOM 1575 C CA . ALA B 1 38 ? -9.383 -18.938 -7.539 1 97.88 38 ALA B CA 1
ATOM 1576 C C . ALA B 1 38 ? -9.25 -20.453 -7.473 1 97.88 38 ALA B C 1
ATOM 1578 O O . ALA B 1 38 ? -10.242 -21.156 -7.285 1 97.88 38 ALA B O 1
ATOM 1579 N N . SER B 1 39 ? -8.086 -20.891 -7.738 1 98.62 39 SER B N 1
ATOM 1580 C CA . SER B 1 39 ? -7.676 -22.25 -7.414 1 98.62 39 SER B CA 1
ATOM 1581 C C . SER B 1 39 ? -6.77 -22.281 -6.188 1 98.62 39 SER B C 1
ATOM 1583 O O . SER B 1 39 ? -5.684 -21.703 -6.195 1 98.62 39 SER B O 1
ATOM 1585 N N . ILE B 1 40 ? -7.223 -22.922 -5.145 1 98.75 40 ILE B N 1
ATOM 1586 C CA . ILE B 1 40 ? -6.488 -22.969 -3.885 1 98.75 40 ILE B CA 1
ATOM 1587 C C . ILE B 1 40 ? -6.172 -24.422 -3.529 1 98.75 40 ILE B C 1
ATOM 1589 O O . ILE B 1 40 ? -7.074 -25.25 -3.402 1 98.75 40 ILE B O 1
ATOM 1593 N N . GLY B 1 41 ? -4.895 -24.672 -3.385 1 98.75 41 GLY B N 1
ATOM 1594 C CA . GLY B 1 41 ? -4.449 -26.031 -3.07 1 98.75 41 GLY B CA 1
ATOM 1595 C C . GLY B 1 41 ? -4.762 -26.438 -1.645 1 98.75 41 GLY B C 1
ATOM 1596 O O . GLY B 1 41 ? -5.594 -25.812 -0.981 1 98.75 41 GLY B O 1
ATOM 1597 N N . ARG B 1 42 ? -4.039 -27.516 -1.172 1 98.5 42 ARG B N 1
ATOM 1598 C CA . ARG B 1 42 ? -4.246 -28.078 0.158 1 98.5 42 ARG B CA 1
ATOM 1599 C C . ARG B 1 42 ? -3.346 -27.406 1.186 1 98.5 42 ARG B C 1
ATOM 1601 O O . ARG B 1 42 ? -2.217 -27.016 0.873 1 98.5 42 ARG B O 1
ATOM 1608 N N . ARG B 1 43 ? -3.883 -27.219 2.422 1 98.38 43 ARG B N 1
ATOM 1609 C CA . ARG B 1 43 ? -3.129 -26.781 3.594 1 98.38 43 ARG B CA 1
ATOM 1610 C C . ARG B 1 43 ? -2.527 -25.391 3.377 1 98.38 43 ARG B C 1
ATOM 1612 O O . ARG B 1 43 ? -1.359 -25.156 3.695 1 98.38 43 ARG B O 1
ATOM 1619 N N . VAL B 1 44 ? -3.273 -24.594 2.715 1 98.81 44 VAL B N 1
ATOM 1620 C CA . VAL B 1 44 ? -2.908 -23.188 2.625 1 98.81 44 VAL B CA 1
ATOM 1621 C C . VAL B 1 44 ? -3.305 -22.469 3.912 1 98.81 44 VAL B C 1
ATOM 1623 O O . VAL B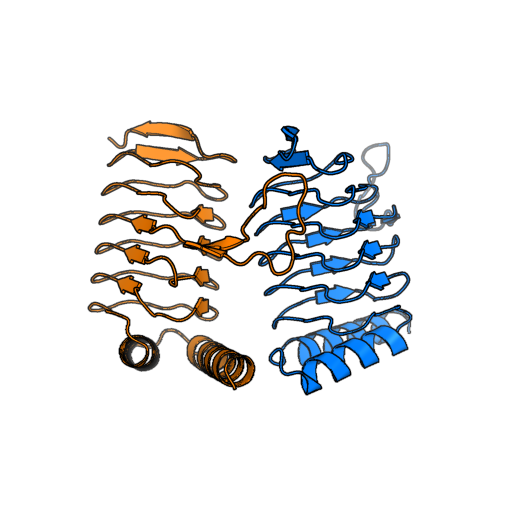 1 44 ? -4.391 -22.703 4.449 1 98.81 44 VAL B O 1
ATOM 1626 N N . VAL B 1 45 ? -2.391 -21.641 4.414 1 98.94 45 VAL B N 1
ATOM 1627 C CA . VAL B 1 45 ? -2.619 -20.922 5.668 1 98.94 45 VAL B CA 1
ATOM 1628 C C . VAL B 1 45 ? -2.717 -19.422 5.402 1 98.94 45 VAL B C 1
ATOM 1630 O O . VAL B 1 45 ? -1.877 -18.859 4.699 1 98.94 45 VAL B O 1
ATOM 1633 N N . PHE B 1 46 ? -3.732 -18.797 5.957 1 98.81 46 PHE B N 1
ATOM 1634 C CA . PHE B 1 46 ? -3.934 -17.359 5.891 1 98.81 46 PHE B CA 1
ATOM 1635 C C . PHE B 1 46 ? -3.939 -16.75 7.285 1 98.81 46 PHE B C 1
ATOM 1637 O O . PHE B 1 46 ? -4.879 -16.969 8.055 1 98.81 46 PHE B O 1
ATOM 1644 N N . TYR B 1 47 ? -2.895 -15.977 7.598 1 98.81 47 TYR B N 1
ATOM 1645 C CA . TYR B 1 47 ? -2.924 -15.195 8.828 1 98.81 47 TYR B CA 1
ATOM 1646 C C . TYR B 1 47 ? -3.957 -14.078 8.734 1 98.81 47 TYR B C 1
ATOM 1648 O O . TYR B 1 47 ? -4.418 -13.734 7.641 1 98.81 47 TYR B O 1
ATOM 1656 N N . PRO B 1 48 ? -4.34 -13.562 9.859 1 98.62 48 PRO B N 1
ATOM 1657 C CA . PRO B 1 48 ? -5.312 -12.461 9.805 1 98.62 48 PRO B CA 1
ATOM 1658 C C . PRO B 1 48 ? -4.816 -11.273 8.992 1 98.62 48 PRO B C 1
ATOM 1660 O O . PRO B 1 48 ? -3.623 -10.961 9 1 98.62 48 PRO B O 1
ATOM 1663 N N . GLY B 1 49 ? -5.773 -10.641 8.273 1 98.12 49 GLY B N 1
ATOM 1664 C CA . GLY B 1 49 ? -5.461 -9.391 7.598 1 98.12 49 GLY B CA 1
ATOM 1665 C C . GLY B 1 49 ? -5.023 -9.586 6.16 1 98.12 49 GLY B C 1
ATOM 1666 O O . GLY B 1 49 ? -4.848 -8.617 5.422 1 98.12 49 GLY B O 1
ATOM 1667 N N . VAL B 1 50 ? -4.82 -10.844 5.77 1 98.69 50 VAL B N 1
ATOM 1668 C CA . VAL B 1 50 ? -4.527 -11.094 4.363 1 98.69 50 VAL B CA 1
ATOM 1669 C C . VAL B 1 50 ? -5.613 -10.477 3.486 1 98.69 50 VAL B C 1
ATOM 1671 O O . VAL B 1 50 ? -6.801 -10.57 3.809 1 98.69 50 VAL B O 1
ATOM 1674 N N . TRP B 1 51 ? -5.172 -9.789 2.463 1 98.19 51 TRP B N 1
ATOM 1675 C CA . TRP B 1 51 ? -6.062 -9.109 1.526 1 98.19 51 TRP B CA 1
ATOM 1676 C C . TRP B 1 51 ? -5.824 -9.594 0.1 1 98.19 51 TRP B C 1
ATOM 1678 O O . TRP B 1 51 ? -4.766 -9.336 -0.479 1 98.19 51 TRP B O 1
ATOM 1688 N N . ILE B 1 52 ? -6.797 -10.281 -0.493 1 97.81 52 ILE B N 1
ATOM 1689 C CA . ILE B 1 52 ? -6.695 -10.797 -1.852 1 97.81 52 ILE B CA 1
ATOM 1690 C C . ILE B 1 52 ? -7.848 -10.266 -2.699 1 97.81 52 ILE B C 1
ATOM 1692 O O . ILE B 1 52 ? -9.008 -10.578 -2.439 1 97.81 52 ILE B O 1
ATOM 1696 N N . CYS B 1 53 ? -7.523 -9.508 -3.703 1 92 53 CYS B N 1
ATOM 1697 C CA . CYS B 1 53 ? -8.539 -8.945 -4.582 1 92 53 CYS B CA 1
ATOM 1698 C C . CYS B 1 53 ? -8.188 -9.172 -6.047 1 92 53 CYS B C 1
ATOM 1700 O O . CYS B 1 53 ? -7.098 -8.805 -6.492 1 92 53 CYS B O 1
ATOM 1702 N N . THR B 1 54 ? -9.273 -9.734 -6.77 1 86.69 54 THR B N 1
ATOM 1703 C CA . THR B 1 54 ? -10.57 -10.281 -6.387 1 86.69 54 THR B CA 1
ATOM 1704 C C . THR B 1 54 ? -10.492 -11.797 -6.203 1 86.69 54 THR B C 1
ATOM 1706 O O . THR B 1 54 ? -11.453 -12.43 -5.766 1 86.69 54 THR B O 1
ATOM 1709 N N . GLY B 1 55 ? -9.32 -12.328 -6.461 1 88 55 GLY B N 1
ATOM 1710 C CA . GLY B 1 55 ? -9.219 -13.781 -6.438 1 88 55 GLY B CA 1
ATOM 1711 C C . GLY B 1 55 ? -9.398 -14.414 -7.801 1 88 55 GLY B C 1
ATOM 1712 O O . GLY B 1 55 ? -8.945 -15.531 -8.031 1 88 55 GLY B O 1
ATOM 1713 N N . ARG B 1 56 ? -9.945 -13.539 -8.602 1 90.94 56 ARG B N 1
ATOM 1714 C CA . ARG B 1 56 ? -10.031 -14.039 -9.969 1 90.94 56 ARG B CA 1
ATOM 1715 C C . ARG B 1 56 ? -8.648 -14.242 -10.562 1 90.94 56 ARG B C 1
ATOM 1717 O O . ARG B 1 56 ? -7.73 -13.461 -10.305 1 90.94 56 ARG B O 1
ATOM 1724 N N . ASN B 1 57 ? -8.312 -15.336 -11.172 1 95.38 57 ASN B N 1
ATOM 1725 C CA . ASN B 1 57 ? -7.062 -15.641 -11.867 1 95.38 57 ASN B CA 1
ATOM 1726 C C . ASN B 1 57 ? -5.938 -15.961 -10.891 1 95.38 57 ASN B C 1
ATOM 1728 O O . ASN B 1 57 ? -4.77 -15.688 -11.172 1 95.38 57 ASN B O 1
ATOM 1732 N N . LEU B 1 58 ? -6.273 -16.25 -9.656 1 98.44 58 LEU B N 1
ATOM 1733 C CA . LEU B 1 58 ? -5.309 -16.656 -8.648 1 98.44 58 LEU B CA 1
ATOM 1734 C C . LEU B 1 58 ? -5.195 -18.172 -8.594 1 98.44 58 LEU B C 1
ATOM 1736 O O . LEU B 1 58 ? -6.211 -18.875 -8.508 1 98.44 58 LEU B O 1
ATOM 1740 N N . ARG B 1 59 ? -4.027 -18.672 -8.672 1 98.88 59 ARG B N 1
ATOM 1741 C CA . ARG B 1 59 ? -3.721 -20.078 -8.484 1 98.88 59 ARG B CA 1
ATOM 1742 C C . ARG B 1 59 ? -2.662 -20.281 -7.402 1 98.88 59 ARG B C 1
ATOM 1744 O O . ARG B 1 59 ? -1.528 -19.812 -7.551 1 98.88 59 ARG B O 1
ATOM 1751 N N . VAL B 1 60 ? -3.037 -20.938 -6.348 1 98.88 60 VAL B N 1
ATOM 1752 C CA . VAL B 1 60 ? -2.15 -21.188 -5.215 1 98.88 60 VAL B CA 1
ATOM 1753 C C . VAL B 1 60 ? -1.949 -22.688 -5.043 1 98.88 60 VAL B C 1
ATOM 1755 O O . VAL B 1 60 ? -2.918 -23.453 -4.992 1 98.88 60 VAL B O 1
ATOM 1758 N N . GLY B 1 61 ? -0.696 -23.094 -4.98 1 98.94 61 GLY B N 1
ATOM 1759 C CA . GLY B 1 61 ? -0.37 -24.5 -4.773 1 98.94 61 GLY B CA 1
ATOM 1760 C C . GLY B 1 61 ? -0.615 -24.969 -3.35 1 98.94 61 GLY B C 1
ATOM 1761 O O . GLY B 1 61 ? -1.28 -24.281 -2.572 1 98.94 61 GLY B O 1
ATOM 1762 N N . ASP B 1 62 ? -0.069 -26.188 -3.014 1 98.88 62 ASP B N 1
ATOM 1763 C CA . ASP B 1 62 ? -0.225 -26.812 -1.696 1 98.88 62 ASP B CA 1
ATOM 1764 C C . ASP B 1 62 ? 0.783 -26.234 -0.702 1 98.88 62 ASP B C 1
ATOM 1766 O O . ASP B 1 62 ? 1.917 -25.922 -1.071 1 98.88 62 ASP B O 1
ATOM 1770 N N . HIS B 1 63 ? 0.388 -26.094 0.569 1 98.81 63 HIS B N 1
ATOM 1771 C CA . HIS B 1 63 ? 1.27 -25.766 1.683 1 98.81 63 HIS B CA 1
ATOM 1772 C C . HIS B 1 63 ? 1.89 -24.391 1.499 1 98.81 63 HIS B C 1
ATOM 1774 O O . HIS B 1 63 ? 3.1 -24.219 1.666 1 98.81 63 HIS B O 1
ATOM 1780 N N . VAL B 1 64 ? 1.1 -23.469 1.082 1 98.94 64 VAL B N 1
ATOM 1781 C CA . VAL B 1 64 ? 1.523 -22.078 0.975 1 98.94 64 VAL B CA 1
ATOM 1782 C C . VAL B 1 64 ? 1.087 -21.312 2.219 1 98.94 64 VAL B C 1
ATOM 1784 O O . VAL B 1 64 ? -0.029 -21.5 2.711 1 98.94 64 VAL B O 1
ATOM 1787 N N . ASP B 1 65 ? 1.934 -20.453 2.684 1 98.94 65 ASP B N 1
ATOM 1788 C CA . ASP B 1 65 ? 1.677 -19.688 3.9 1 98.94 65 ASP B CA 1
ATOM 1789 C C . ASP B 1 65 ? 1.621 -18.188 3.605 1 98.94 65 ASP B C 1
ATOM 1791 O O . ASP B 1 65 ? 2.609 -17.594 3.158 1 98.94 65 ASP B O 1
ATOM 1795 N N . PHE B 1 66 ? 0.466 -17.562 3.773 1 98.94 66 PHE B N 1
ATOM 1796 C CA . PHE B 1 66 ? 0.311 -16.109 3.736 1 98.94 66 PHE B CA 1
ATOM 1797 C C . PHE B 1 66 ? 0.389 -15.523 5.141 1 98.94 66 PHE B C 1
ATOM 1799 O O . PHE B 1 66 ? -0.562 -15.625 5.918 1 98.94 66 PHE B O 1
ATOM 1806 N N . ALA B 1 67 ? 1.488 -14.867 5.43 1 98.88 67 ALA B N 1
ATOM 1807 C CA . ALA B 1 67 ? 1.66 -14.297 6.762 1 98.88 67 ALA B CA 1
ATOM 1808 C C . ALA B 1 67 ? 0.743 -13.094 6.965 1 98.88 67 ALA B C 1
ATOM 1810 O O . ALA B 1 67 ? -0.075 -12.773 6.098 1 98.88 67 ALA B O 1
ATOM 1811 N N . LEU B 1 68 ? 0.834 -12.5 8.125 1 98.81 68 LEU B N 1
ATOM 1812 C CA . LEU B 1 68 ? -0.031 -11.406 8.555 1 98.81 68 LEU B CA 1
ATOM 1813 C C . LEU B 1 68 ? -0.023 -10.281 7.527 1 98.81 68 LEU B C 1
ATOM 1815 O O . LEU B 1 68 ? 1.044 -9.828 7.105 1 98.81 68 LEU B O 1
ATOM 1819 N N . ASP B 1 69 ? -1.233 -9.875 6.988 1 98.62 69 ASP B N 1
ATOM 1820 C CA . ASP B 1 69 ? -1.468 -8.656 6.223 1 98.62 69 ASP B CA 1
ATOM 1821 C C . ASP B 1 69 ? -0.812 -8.742 4.848 1 98.62 69 ASP B C 1
ATOM 1823 O O . ASP B 1 69 ? -0.472 -7.711 4.254 1 98.62 69 ASP B O 1
ATOM 1827 N N . VAL B 1 70 ? -0.579 -9.953 4.363 1 98.88 70 VAL B N 1
ATOM 1828 C CA . VAL B 1 70 ? -0.159 -10.102 2.971 1 98.88 70 VAL B CA 1
ATOM 1829 C C . VAL B 1 70 ? -1.265 -9.594 2.045 1 98.88 70 VAL B C 1
ATOM 1831 O O . VAL B 1 70 ? -2.447 -9.844 2.287 1 98.88 70 VAL B O 1
ATOM 1834 N N . LEU B 1 71 ? -0.858 -8.859 1 1 98.81 71 LEU B N 1
ATOM 1835 C CA . LEU B 1 71 ? -1.789 -8.297 0.03 1 98.81 71 LEU B CA 1
ATOM 1836 C C . LEU B 1 71 ? -1.518 -8.844 -1.368 1 98.81 71 LEU B C 1
ATOM 1838 O O . LEU B 1 71 ? -0.372 -8.852 -1.823 1 98.81 71 LEU B O 1
ATOM 1842 N N . VAL B 1 72 ? -2.582 -9.336 -2.086 1 98.75 72 VAL B N 1
ATOM 1843 C CA . VAL B 1 72 ? -2.461 -9.852 -3.445 1 98.75 72 VAL B CA 1
ATOM 1844 C C . VAL B 1 72 ? -3.523 -9.219 -4.34 1 98.75 72 VAL B C 1
ATOM 1846 O O . VAL B 1 72 ? -4.715 -9.273 -4.027 1 98.75 72 VAL B O 1
ATOM 1849 N N . THR B 1 73 ? -3.119 -8.547 -5.355 1 97.88 73 THR B N 1
ATOM 1850 C CA . THR B 1 73 ? -4.031 -8.188 -6.434 1 97.88 73 THR B CA 1
ATOM 1851 C C . THR B 1 73 ? -3.926 -9.18 -7.59 1 97.88 73 THR B C 1
ATOM 1853 O O . THR B 1 73 ? -2.893 -9.25 -8.258 1 97.88 73 THR B O 1
ATOM 1856 N N . SER B 1 74 ? -5.023 -9.883 -7.973 1 97.38 74 SER B N 1
ATOM 1857 C CA . SER B 1 74 ? -4.902 -11.062 -8.82 1 97.38 74 SER B CA 1
ATOM 1858 C C . SER B 1 74 ? -5.457 -10.797 -10.219 1 97.38 74 SER B C 1
ATOM 1860 O O . SER B 1 74 ? -5.5 -11.703 -11.062 1 97.38 74 SER B O 1
ATOM 1862 N N . ASP B 1 75 ? -5.855 -9.617 -10.508 1 94.81 75 ASP B N 1
ATOM 1863 C CA . ASP B 1 75 ? -6.559 -9.312 -11.75 1 94.81 75 ASP B CA 1
ATOM 1864 C C . ASP B 1 75 ? -5.676 -9.586 -12.969 1 94.81 75 ASP B C 1
ATOM 1866 O O . ASP B 1 75 ? -6.176 -9.938 -14.039 1 94.81 75 ASP B O 1
ATOM 1870 N N . GLY B 1 76 ? -4.398 -9.383 -12.852 1 97.12 76 GLY B N 1
ATOM 1871 C CA . GLY B 1 76 ? -3.486 -9.672 -13.945 1 97.12 76 GLY B CA 1
ATOM 1872 C C . GLY B 1 76 ? -3.059 -11.125 -14 1 97.12 76 GLY B C 1
ATOM 1873 O O . GLY B 1 76 ? -2.342 -11.539 -14.914 1 97.12 76 GLY B O 1
ATOM 1874 N N . GLY B 1 77 ? -3.449 -11.93 -13.055 1 98.19 77 GLY B N 1
ATOM 1875 C CA . GLY B 1 77 ? -3.02 -13.312 -12.906 1 98.19 77 GLY B CA 1
ATOM 1876 C C . GLY B 1 77 ? -1.886 -13.484 -11.914 1 98.19 77 GLY B C 1
ATOM 1877 O O . GLY B 1 77 ? -0.909 -12.734 -11.945 1 98.19 77 GLY B O 1
ATOM 1878 N N . VAL B 1 78 ? -2.07 -14.367 -10.961 1 98.81 78 VAL B N 1
ATOM 1879 C CA . VAL B 1 78 ? -1.029 -14.688 -9.984 1 98.81 78 VAL B CA 1
ATOM 1880 C C . VAL B 1 78 ? -0.964 -16.203 -9.781 1 98.81 78 VAL B C 1
ATOM 1882 O O . VAL B 1 78 ? -1.989 -16.844 -9.562 1 98.81 78 VAL B O 1
ATOM 1885 N N . ARG B 1 79 ? 0.176 -16.734 -9.945 1 98.94 79 ARG B N 1
ATOM 1886 C CA . ARG B 1 79 ? 0.429 -18.156 -9.664 1 98.94 79 ARG B CA 1
ATOM 1887 C C . ARG B 1 79 ? 1.503 -18.312 -8.594 1 98.94 79 ARG B C 1
ATOM 1889 O O . ARG B 1 79 ? 2.576 -17.703 -8.688 1 98.94 79 ARG B O 1
ATOM 1896 N N . ILE B 1 80 ? 1.206 -19.078 -7.59 1 98.94 80 ILE B N 1
ATOM 1897 C CA . ILE B 1 80 ? 2.127 -19.344 -6.492 1 98.94 80 ILE B CA 1
ATOM 1898 C C . ILE B 1 80 ? 2.314 -20.859 -6.34 1 98.94 80 ILE B C 1
ATOM 1900 O O . ILE B 1 80 ? 1.348 -21.594 -6.121 1 98.94 80 ILE B O 1
ATOM 1904 N N . GLY B 1 81 ? 3.533 -21.281 -6.414 1 98.94 81 GLY B N 1
ATOM 1905 C CA . GLY B 1 81 ? 3.848 -22.703 -6.359 1 98.94 81 GLY B CA 1
ATOM 1906 C C . GLY B 1 81 ? 3.793 -23.281 -4.953 1 98.94 81 GLY B C 1
ATOM 1907 O O . GLY B 1 81 ? 3.693 -22.531 -3.979 1 98.94 81 GLY B O 1
ATOM 1908 N N . ASP B 1 82 ? 3.988 -24.609 -4.844 1 98.94 82 ASP B N 1
ATOM 1909 C CA . ASP B 1 82 ? 3.877 -25.344 -3.594 1 98.94 82 ASP B CA 1
ATOM 1910 C C . ASP B 1 82 ? 4.961 -24.922 -2.604 1 98.94 82 ASP B C 1
ATOM 1912 O O . ASP B 1 82 ? 6.078 -24.594 -3.002 1 98.94 82 ASP B O 1
ATOM 1916 N N . ARG B 1 83 ? 4.582 -24.922 -1.271 1 98.88 83 ARG B N 1
ATOM 1917 C CA . ARG B 1 83 ? 5.523 -24.812 -0.16 1 98.88 83 ARG B CA 1
ATOM 1918 C C . ARG B 1 83 ? 6.203 -23.438 -0.167 1 98.88 83 ARG B C 1
ATOM 1920 O O . ARG B 1 83 ? 7.402 -23.344 0.114 1 98.88 83 ARG B O 1
ATOM 1927 N N . THR B 1 84 ? 5.52 -22.469 -0.691 1 98.88 84 THR B N 1
ATOM 1928 C CA . THR B 1 84 ? 6.039 -21.109 -0.717 1 98.88 84 THR B CA 1
ATOM 1929 C C . THR B 1 84 ? 5.613 -20.344 0.535 1 98.88 84 THR B C 1
ATOM 1931 O O . THR B 1 84 ? 4.477 -20.469 0.993 1 98.88 84 THR B O 1
ATOM 1934 N N . LEU B 1 85 ? 6.547 -19.578 1.115 1 98.94 85 LEU B N 1
ATOM 1935 C CA . LEU B 1 85 ? 6.332 -18.75 2.291 1 98.94 85 LEU B CA 1
ATOM 1936 C C . LEU B 1 85 ? 6.305 -17.266 1.908 1 98.94 85 LEU B C 1
ATOM 1938 O O . LEU B 1 85 ? 7.266 -16.75 1.333 1 98.94 85 LEU B O 1
ATOM 1942 N N . ILE B 1 86 ? 5.199 -16.625 2.178 1 98.94 86 ILE B N 1
ATOM 1943 C CA . ILE B 1 86 ? 5.07 -15.195 1.911 1 98.94 86 ILE B CA 1
ATOM 1944 C C . ILE B 1 86 ? 5.078 -14.422 3.229 1 98.94 86 ILE B C 1
ATOM 1946 O O . ILE B 1 86 ? 4.137 -14.523 4.02 1 98.94 86 ILE B O 1
ATOM 1950 N N . GLY B 1 87 ? 6.039 -13.578 3.396 1 98.88 87 GLY B N 1
ATOM 1951 C CA . GLY B 1 87 ? 6.332 -12.945 4.672 1 98.88 87 GLY B CA 1
ATOM 1952 C C . GLY B 1 87 ? 5.371 -11.82 5.012 1 98.88 87 GLY B C 1
ATOM 1953 O O . GLY B 1 87 ? 4.582 -11.398 4.168 1 98.88 87 GLY B O 1
ATOM 1954 N N . TYR B 1 88 ? 5.496 -11.312 6.242 1 98.81 88 TYR B N 1
ATOM 1955 C CA . TYR B 1 88 ? 4.598 -10.336 6.852 1 98.81 88 TYR B CA 1
ATOM 1956 C C . TYR B 1 88 ? 4.488 -9.086 5.988 1 98.81 88 TYR B C 1
ATOM 1958 O O . TYR B 1 88 ? 5.5 -8.523 5.562 1 98.81 88 TYR B O 1
ATOM 1966 N N . ARG B 1 89 ? 3.191 -8.695 5.594 1 98.75 89 ARG B N 1
ATOM 1967 C CA . ARG B 1 89 ? 2.852 -7.406 5 1 98.75 89 ARG B CA 1
ATOM 1968 C C . ARG B 1 89 ? 3.426 -7.285 3.594 1 98.75 89 ARG B C 1
ATOM 1970 O O . ARG B 1 89 ? 3.459 -6.191 3.023 1 98.75 89 ARG B O 1
ATOM 1977 N N . SER B 1 90 ? 3.938 -8.391 3.025 1 98.88 90 SER B N 1
ATOM 1978 C CA . SER B 1 90 ? 4.398 -8.352 1.641 1 98.88 90 SER B CA 1
ATOM 1979 C C . SER B 1 90 ? 3.229 -8.227 0.672 1 98.88 90 SER B C 1
ATOM 1981 O O . SER B 1 90 ? 2.098 -8.586 1.007 1 98.88 90 SER B O 1
ATOM 1983 N N . GLN B 1 91 ? 3.496 -7.578 -0.493 1 98.94 91 GLN B N 1
ATOM 1984 C CA . GLN B 1 91 ? 2.486 -7.312 -1.514 1 98.94 91 GLN B CA 1
ATOM 1985 C C . GLN B 1 91 ? 2.867 -7.961 -2.842 1 98.94 91 GLN B C 1
ATOM 1987 O O . GLN B 1 91 ? 4.004 -7.828 -3.301 1 98.94 91 GLN B O 1
ATOM 1992 N N . ILE B 1 92 ? 1.956 -8.75 -3.369 1 98.94 92 ILE B N 1
ATOM 1993 C CA . ILE B 1 92 ? 2.047 -9.289 -4.723 1 98.94 92 ILE B CA 1
ATOM 1994 C C . ILE B 1 92 ? 1.035 -8.586 -5.625 1 98.94 92 ILE B C 1
ATOM 1996 O O . ILE B 1 92 ? -0.173 -8.797 -5.496 1 98.94 92 ILE B O 1
ATOM 2000 N N . LEU B 1 93 ? 1.549 -7.738 -6.512 1 98.75 93 LEU B N 1
ATOM 2001 C CA . LEU B 1 93 ? 0.686 -6.906 -7.344 1 98.75 93 LEU B CA 1
ATOM 2002 C C . LEU B 1 93 ? 0.736 -7.359 -8.797 1 98.75 93 LEU B C 1
ATOM 2004 O O . LEU B 1 93 ? 1.818 -7.488 -9.375 1 98.75 93 LEU B O 1
ATOM 2008 N N . SER B 1 94 ? -0.465 -7.578 -9.398 1 98.5 94 SER B N 1
ATOM 2009 C CA . SER B 1 94 ? -0.495 -8.047 -10.781 1 98.5 94 SER B CA 1
ATOM 2010 C C . SER B 1 94 ? -1.098 -7.004 -11.711 1 98.5 94 SER B C 1
ATOM 2012 O O . SER B 1 94 ? -1.48 -7.312 -12.836 1 98.5 94 SER B O 1
ATOM 2014 N N . SER B 1 95 ? -1.251 -5.82 -11.195 1 96.62 95 SER B N 1
ATOM 2015 C CA . SER B 1 95 ? -1.766 -4.715 -11.992 1 96.62 95 SER B CA 1
ATOM 2016 C C . SER B 1 95 ? -1.168 -3.383 -11.555 1 96.62 95 SER B C 1
ATOM 2018 O O . SER B 1 95 ? -0.762 -3.234 -10.398 1 96.62 95 SER B O 1
ATOM 2020 N N . ASN B 1 96 ? -1.083 -2.486 -12.531 1 95.44 96 ASN B N 1
ATOM 2021 C CA . ASN B 1 96 ? -0.672 -1.104 -12.312 1 95.44 96 ASN B CA 1
ATOM 2022 C C . ASN B 1 96 ? -1.618 -0.122 -13 1 95.44 96 ASN B C 1
ATOM 2024 O O . ASN B 1 96 ? -2.322 -0.489 -13.938 1 95.44 96 ASN B O 1
ATOM 2028 N N . HIS B 1 97 ? -1.645 1.055 -12.438 1 96.44 97 HIS B N 1
ATOM 2029 C CA . HIS B 1 97 ? -2.307 2.107 -13.203 1 96.44 97 HIS B CA 1
ATOM 2030 C C . HIS B 1 97 ? -1.556 2.406 -14.492 1 96.44 97 HIS B C 1
ATOM 2032 O O . HIS B 1 97 ? -0.323 2.395 -14.516 1 96.44 97 HIS B O 1
ATOM 2038 N N . ALA B 1 98 ? -2.314 2.678 -15.547 1 97 98 ALA B N 1
ATOM 2039 C CA . ALA B 1 98 ? -1.7 3.078 -16.812 1 97 98 ALA B CA 1
ATOM 2040 C C . ALA B 1 98 ? -1.15 4.5 -16.719 1 97 98 ALA B C 1
ATOM 2042 O O . ALA B 1 98 ? -1.756 5.371 -16.094 1 97 98 ALA B O 1
ATOM 2043 N N . ILE B 1 99 ? -0.017 4.758 -17.312 1 96.06 99 ILE B N 1
ATOM 2044 C CA . ILE B 1 99 ? 0.562 6.082 -17.5 1 96.06 99 ILE B CA 1
ATOM 2045 C C . ILE B 1 99 ? 0.478 6.477 -18.969 1 96.06 99 ILE B C 1
ATOM 2047 O O . ILE B 1 99 ? 1.271 6.012 -19.781 1 96.06 99 ILE B O 1
ATOM 2051 N N . PRO B 1 100 ? -0.391 7.312 -19.266 1 95.44 100 PRO B N 1
ATOM 2052 C CA . PRO B 1 100 ? -0.614 7.617 -20.672 1 95.44 100 PRO B CA 1
ATOM 2053 C C . PRO B 1 100 ? 0.525 8.422 -21.297 1 95.44 100 PRO B C 1
ATOM 2055 O O . PRO B 1 100 ? 1.213 9.164 -20.594 1 95.44 100 PRO B O 1
ATOM 2058 N N . ALA B 1 101 ? 0.635 8.281 -22.609 1 92.88 101 ALA B N 1
ATOM 2059 C CA . ALA B 1 101 ? 1.599 9.078 -23.359 1 92.88 101 ALA B CA 1
ATOM 2060 C C . ALA B 1 101 ? 1.188 10.547 -23.391 1 92.88 101 ALA B C 1
ATOM 2062 O O . ALA B 1 101 ? 0.041 10.883 -23.094 1 92.88 101 ALA B O 1
ATOM 2063 N N . GLY B 1 102 ? 2.166 11.477 -23.578 1 92.81 102 GLY B N 1
ATOM 2064 C CA . GLY B 1 102 ? 1.896 12.891 -23.781 1 92.81 102 GLY B CA 1
ATOM 2065 C C . GLY B 1 102 ? 1.43 13.594 -22.516 1 92.81 102 GLY B C 1
ATOM 2066 O O . GLY B 1 102 ? 0.549 14.453 -22.578 1 92.81 102 GLY B O 1
ATOM 2067 N N . ARG B 1 103 ? 1.871 13.086 -21.5 1 92.69 103 ARG B N 1
ATOM 2068 C CA . ARG B 1 103 ? 1.523 13.68 -20.203 1 92.69 103 ARG B CA 1
ATOM 2069 C C . ARG B 1 103 ? 0.018 13.617 -19.969 1 92.69 103 ARG B C 1
ATOM 2071 O O . ARG B 1 103 ? -0.555 14.531 -19.375 1 92.69 103 ARG B O 1
ATOM 2078 N N . GLY B 1 104 ? -0.552 12.57 -20.531 1 95.25 104 GLY B N 1
ATOM 2079 C CA . GLY B 1 104 ? -1.976 12.383 -20.312 1 95.25 104 GLY B CA 1
ATOM 2080 C C . GLY B 1 104 ? -2.318 12.148 -18.844 1 95.25 104 GLY B C 1
ATOM 2081 O O . GLY B 1 104 ? -1.437 11.852 -18.031 1 95.25 104 GLY B O 1
ATOM 2082 N N . ARG B 1 105 ? -3.562 12.289 -18.594 1 97 105 ARG B N 1
ATOM 2083 C CA . ARG B 1 105 ? -4.07 12.133 -17.234 1 97 105 ARG B CA 1
ATOM 2084 C C . ARG B 1 105 ? -3.973 10.672 -16.781 1 97 105 ARG B C 1
ATOM 2086 O O . ARG B 1 105 ? -4.43 9.773 -17.484 1 97 105 ARG B O 1
ATOM 2093 N N . ILE B 1 106 ? -3.377 10.469 -15.547 1 97.38 106 ILE B N 1
ATOM 2094 C CA . ILE B 1 106 ? -3.234 9.125 -14.992 1 97.38 106 ILE B CA 1
ATOM 2095 C C . ILE B 1 106 ? -4.578 8.656 -14.438 1 97.38 106 ILE B C 1
ATOM 2097 O O . ILE B 1 106 ? -4.988 7.516 -14.68 1 97.38 106 ILE 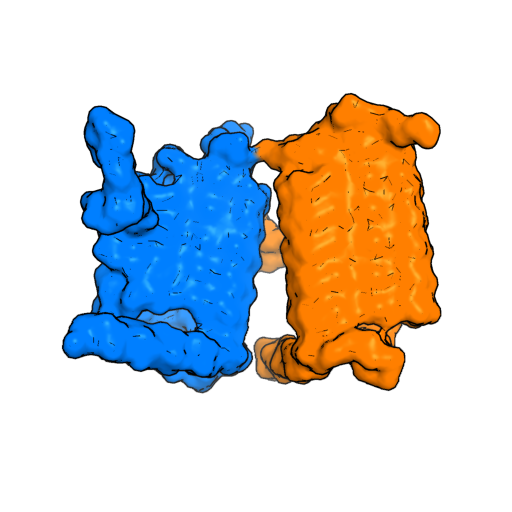B O 1
ATOM 2101 N N . PHE B 1 107 ? -5.141 9.508 -13.734 1 97.25 107 PHE B N 1
ATOM 2102 C CA . PHE B 1 107 ? -6.438 9.188 -13.148 1 97.25 107 PHE B CA 1
ATOM 2103 C C . PHE B 1 107 ? -7.441 8.805 -14.227 1 97.25 107 PHE B C 1
ATOM 2105 O O . PHE B 1 107 ? -7.66 9.57 -15.172 1 97.25 107 PHE B O 1
ATOM 2112 N N . GLY B 1 108 ? -7.996 7.684 -14.109 1 95.5 108 GLY B N 1
ATOM 2113 C CA . GLY B 1 108 ? -9.016 7.262 -15.055 1 95.5 108 GLY B CA 1
ATOM 2114 C C . GLY B 1 108 ? -8.445 6.633 -16.312 1 95.5 108 GLY B C 1
ATOM 2115 O O . GLY B 1 108 ? -9.195 6.262 -17.219 1 95.5 108 GLY B O 1
ATOM 2116 N N . ALA B 1 109 ? -7.148 6.473 -16.438 1 96.69 109 ALA B N 1
ATOM 2117 C CA . ALA B 1 109 ? -6.504 5.953 -17.641 1 96.69 109 ALA B CA 1
ATOM 2118 C C . ALA B 1 109 ? -6.59 4.43 -17.688 1 96.69 109 ALA B C 1
ATOM 2120 O O . ALA B 1 109 ? -6.199 3.814 -18.688 1 96.69 109 ALA B O 1
ATOM 2121 N N . GLY B 1 110 ? -7.086 3.828 -16.609 1 96.25 110 GLY B N 1
ATOM 2122 C CA . GLY B 1 110 ? -7.203 2.379 -16.578 1 96.25 110 GLY B CA 1
ATOM 2123 C C . GLY B 1 110 ? -5.988 1.697 -15.984 1 96.25 110 GLY B C 1
ATOM 2124 O O . GLY B 1 110 ? -5.223 2.318 -15.242 1 96.25 110 GLY B O 1
ATOM 2125 N N . HIS B 1 111 ? -5.941 0.351 -16.203 1 96.5 111 HIS B N 1
ATOM 2126 C CA . HIS B 1 111 ? -4.895 -0.463 -15.594 1 96.5 111 HIS B CA 1
ATOM 2127 C C . HIS B 1 111 ? -4.117 -1.244 -16.641 1 96.5 111 HIS B C 1
ATOM 2129 O O . HIS B 1 111 ? -4.664 -1.596 -17.688 1 96.5 111 HIS B O 1
ATOM 2135 N N . VAL B 1 112 ? -2.859 -1.409 -16.406 1 96.88 112 VAL B N 1
ATOM 2136 C CA . VAL B 1 112 ? -2.033 -2.369 -17.125 1 96.88 112 VAL B CA 1
ATOM 2137 C C . VAL B 1 112 ? -1.857 -3.635 -16.297 1 96.88 112 VAL B C 1
ATOM 2139 O O . VAL B 1 112 ? -1.384 -3.574 -15.156 1 96.88 112 VAL B O 1
ATOM 2142 N N . ARG B 1 113 ? -2.248 -4.746 -16.828 1 97.75 113 ARG B N 1
ATOM 2143 C CA . ARG B 1 113 ? -2.227 -6.023 -16.125 1 97.75 113 ARG B CA 1
ATOM 2144 C C . ARG B 1 113 ? -1.126 -6.93 -16.672 1 97.75 113 ARG B C 1
ATOM 2146 O O . ARG B 1 113 ? -0.955 -7.047 -17.891 1 97.75 113 ARG B O 1
ATOM 2153 N N . LYS B 1 114 ? -0.332 -7.457 -15.812 1 98.25 114 LYS B N 1
ATOM 2154 C CA . LYS B 1 114 ? 0.689 -8.445 -16.156 1 98.25 114 LYS B CA 1
ATOM 2155 C C . LYS B 1 114 ? 0.743 -9.555 -15.102 1 98.25 114 LYS B C 1
ATOM 2157 O O . LYS B 1 114 ? 0.622 -9.297 -13.906 1 98.25 114 LYS B O 1
ATOM 2162 N N . PRO B 1 115 ? 0.942 -10.781 -15.555 1 98.56 115 PRO B N 1
ATOM 2163 C CA . PRO B 1 115 ? 0.952 -11.891 -14.602 1 98.56 115 PRO B CA 1
ATOM 2164 C C . PRO B 1 115 ? 2.189 -11.891 -13.703 1 98.56 115 PRO B C 1
ATOM 2166 O O . PRO B 1 115 ? 3.256 -11.43 -14.125 1 98.56 115 PRO B O 1
ATOM 2169 N N . VAL B 1 116 ? 2.021 -12.344 -12.453 1 98.88 116 VAL B N 1
ATOM 2170 C CA . VAL B 1 116 ? 3.117 -12.633 -11.539 1 98.88 116 VAL B CA 1
ATOM 2171 C C . VAL B 1 116 ? 3.205 -14.141 -11.305 1 98.88 116 VAL B C 1
ATOM 2173 O O . VAL B 1 116 ? 2.219 -14.773 -10.922 1 98.88 116 VAL B O 1
ATOM 2176 N N . GLU B 1 117 ? 4.363 -14.703 -11.547 1 98.94 117 GLU B N 1
ATOM 2177 C CA . GLU B 1 117 ? 4.582 -16.141 -11.375 1 98.94 117 GLU B CA 1
ATOM 2178 C C . GLU B 1 117 ? 5.637 -16.406 -10.305 1 98.94 117 GLU B C 1
ATOM 2180 O O . GLU B 1 117 ? 6.797 -16.016 -10.453 1 98.94 117 GLU B O 1
ATOM 2185 N N . ILE B 1 118 ? 5.238 -17.047 -9.227 1 98.94 118 ILE B N 1
ATOM 2186 C CA . ILE B 1 118 ? 6.133 -17.422 -8.141 1 98.94 118 ILE B CA 1
ATOM 2187 C C . ILE B 1 118 ? 6.277 -18.938 -8.086 1 98.94 118 ILE B C 1
ATOM 2189 O O . ILE B 1 118 ? 5.281 -19.672 -7.992 1 98.94 118 ILE B O 1
ATOM 2193 N N . GLY B 1 119 ? 7.438 -19.438 -8.109 1 98.88 119 GLY B N 1
ATOM 2194 C CA . GLY B 1 119 ? 7.719 -20.859 -8.18 1 98.88 119 GLY B CA 1
ATOM 2195 C C . GLY B 1 119 ? 7.445 -21.594 -6.879 1 98.88 119 GLY B C 1
ATOM 2196 O O . GLY B 1 119 ? 6.754 -21.062 -6.004 1 98.88 119 GLY B O 1
ATOM 2197 N N . THR B 1 120 ? 7.996 -22.828 -6.797 1 98.88 120 THR B N 1
ATOM 2198 C CA . THR B 1 120 ? 7.855 -23.719 -5.648 1 98.88 120 THR B CA 1
ATOM 2199 C C . THR B 1 120 ? 8.969 -23.469 -4.633 1 98.88 120 THR B C 1
ATOM 2201 O O . THR B 1 120 ? 10.117 -23.234 -5.012 1 98.88 120 THR B O 1
ATOM 2204 N N . ASP B 1 121 ? 8.586 -23.562 -3.389 1 98.81 121 ASP B N 1
ATOM 2205 C CA . ASP B 1 121 ? 9.57 -23.5 -2.307 1 98.81 121 ASP B CA 1
ATOM 2206 C C . ASP B 1 121 ? 10.328 -22.172 -2.32 1 98.81 121 ASP B C 1
ATOM 2208 O O . ASP B 1 121 ? 11.547 -22.156 -2.154 1 98.81 121 ASP B O 1
ATOM 2212 N N . VAL B 1 122 ? 9.625 -21.109 -2.609 1 98.88 122 VAL B N 1
ATOM 2213 C CA . VAL B 1 122 ? 10.141 -19.75 -2.572 1 98.88 122 VAL B CA 1
ATOM 2214 C C . VAL B 1 122 ? 9.875 -19.125 -1.201 1 98.88 122 VAL B C 1
ATOM 2216 O O . VAL B 1 122 ? 8.844 -19.406 -0.58 1 98.88 122 VAL B O 1
ATOM 2219 N N . TRP B 1 123 ? 10.82 -18.328 -0.727 1 98.88 123 TRP B N 1
ATOM 2220 C CA . TRP B 1 123 ? 10.617 -17.531 0.481 1 98.88 123 TRP B CA 1
ATOM 2221 C C . TRP B 1 123 ? 10.688 -16.047 0.169 1 98.88 123 TRP B C 1
ATOM 2223 O O . TRP B 1 123 ? 11.742 -15.531 -0.197 1 98.88 123 TRP B O 1
ATOM 2233 N N . ILE B 1 124 ? 9.539 -15.422 0.231 1 98.88 124 ILE B N 1
ATOM 2234 C CA . ILE B 1 124 ? 9.461 -13.969 0.155 1 98.88 124 ILE B CA 1
ATOM 2235 C C . ILE B 1 124 ? 9.523 -13.375 1.561 1 98.88 124 ILE B C 1
ATOM 2237 O O . ILE B 1 124 ? 8.633 -13.609 2.379 1 98.88 124 ILE B O 1
ATOM 2241 N N . GLY B 1 125 ? 10.508 -12.609 1.871 1 98.75 125 GLY B N 1
ATOM 2242 C CA . GLY B 1 125 ? 10.664 -12 3.182 1 98.75 125 GLY B CA 1
ATOM 2243 C C . GLY B 1 125 ? 9.594 -10.977 3.492 1 98.75 125 GLY B C 1
ATOM 2244 O O . GLY B 1 125 ? 8.641 -10.812 2.727 1 98.75 125 GLY B O 1
ATOM 2245 N N . ALA B 1 126 ? 9.773 -10.336 4.699 1 98.75 126 ALA B N 1
ATOM 2246 C CA . ALA B 1 126 ? 8.773 -9.375 5.164 1 98.75 126 ALA B CA 1
ATOM 2247 C C . ALA B 1 126 ? 8.859 -8.07 4.383 1 98.75 126 ALA B C 1
ATOM 2249 O O . ALA B 1 126 ? 9.945 -7.656 3.969 1 98.75 126 ALA B O 1
ATOM 2250 N N . ASN B 1 127 ? 7.656 -7.469 4.168 1 98.56 127 ASN B N 1
ATOM 2251 C CA . ASN B 1 127 ? 7.543 -6.117 3.633 1 98.56 127 ASN B CA 1
ATOM 2252 C C . ASN B 1 127 ? 8.125 -6.02 2.227 1 98.56 127 ASN B C 1
ATOM 2254 O O . ASN B 1 127 ? 8.758 -5.02 1.879 1 98.56 127 ASN B O 1
ATOM 2258 N N . CYS B 1 128 ? 7.973 -7.047 1.411 1 98.81 128 CYS B N 1
ATOM 2259 C CA . CYS B 1 128 ? 8.398 -7.02 0.015 1 98.81 128 CYS B CA 1
ATOM 2260 C C . CYS B 1 128 ? 7.25 -6.574 -0.89 1 98.81 128 CYS B C 1
ATOM 2262 O O . CYS B 1 128 ? 6.082 -6.66 -0.508 1 98.81 128 CYS B O 1
ATOM 2264 N N . VAL B 1 129 ? 7.609 -6.012 -2.025 1 98.88 129 VAL B N 1
ATOM 2265 C CA . VAL B 1 129 ? 6.652 -5.766 -3.1 1 98.88 129 VAL B CA 1
ATOM 2266 C C . VAL B 1 129 ? 7.117 -6.469 -4.375 1 98.88 129 VAL B C 1
ATOM 2268 O O . VAL B 1 129 ? 8.234 -6.242 -4.848 1 98.88 129 VAL B O 1
ATOM 2271 N N . ILE B 1 130 ? 6.27 -7.391 -4.867 1 98.88 130 ILE B N 1
ATOM 2272 C CA . ILE B 1 130 ? 6.473 -8.023 -6.164 1 98.88 130 ILE B CA 1
ATOM 2273 C C . ILE B 1 130 ? 5.613 -7.328 -7.219 1 98.88 130 ILE B C 1
ATOM 2275 O O . ILE B 1 130 ? 4.387 -7.281 -7.102 1 98.88 130 ILE B O 1
ATOM 2279 N N . LEU B 1 131 ? 6.277 -6.832 -8.289 1 98.69 131 LEU B N 1
ATOM 2280 C CA . LEU B 1 131 ? 5.555 -5.992 -9.242 1 98.69 131 LEU B CA 1
ATOM 2281 C C . LEU B 1 131 ? 4.98 -6.832 -10.383 1 98.69 131 LEU B C 1
ATOM 2283 O O . LEU B 1 131 ? 5.379 -7.984 -10.57 1 98.69 131 LEU B O 1
ATOM 2287 N N . PRO B 1 132 ? 4.02 -6.207 -11.109 1 98.69 132 PRO B N 1
ATOM 2288 C CA . PRO B 1 132 ? 3.41 -6.945 -12.219 1 98.69 132 PRO B CA 1
ATOM 2289 C C . PRO B 1 132 ? 4.434 -7.387 -13.258 1 98.69 132 PRO B C 1
ATOM 2291 O O . PRO B 1 132 ? 5.34 -6.625 -13.602 1 98.69 132 PRO B O 1
ATOM 2294 N N . GLY B 1 133 ? 4.25 -8.641 -13.68 1 98.69 133 GLY B N 1
ATOM 2295 C CA . GLY B 1 133 ? 5.082 -9.141 -14.766 1 98.69 133 GLY B CA 1
ATOM 2296 C C . GLY B 1 133 ? 6.281 -9.93 -14.273 1 98.69 133 GLY B C 1
ATOM 2297 O O . GLY B 1 133 ? 7.02 -10.508 -15.078 1 98.69 133 GLY B O 1
ATOM 2298 N N . VAL B 1 134 ? 6.512 -10.008 -12.977 1 98.81 134 VAL B N 1
ATOM 2299 C CA . VAL B 1 134 ? 7.715 -10.617 -12.406 1 98.81 134 VAL B CA 1
ATOM 2300 C C . VAL B 1 134 ? 7.531 -12.133 -12.312 1 98.81 134 VAL B C 1
ATOM 2302 O O . VAL B 1 134 ? 6.461 -12.609 -11.93 1 98.81 134 VAL B O 1
ATOM 2305 N N . THR B 1 135 ? 8.531 -12.836 -12.664 1 98.88 135 THR B N 1
ATOM 2306 C CA . THR B 1 135 ? 8.641 -14.266 -12.414 1 98.88 135 THR B CA 1
ATOM 2307 C C . THR B 1 135 ? 9.734 -14.547 -11.383 1 98.88 135 THR B C 1
ATOM 2309 O O . THR B 1 135 ? 10.852 -14.062 -11.508 1 98.88 135 THR B O 1
ATOM 2312 N N . ILE B 1 136 ? 9.398 -15.273 -10.336 1 98.81 136 ILE B N 1
ATOM 2313 C CA . ILE B 1 136 ? 10.359 -15.719 -9.328 1 98.81 136 ILE B CA 1
ATOM 2314 C C . ILE B 1 136 ? 10.555 -17.234 -9.438 1 98.81 136 ILE B C 1
ATOM 2316 O O . ILE B 1 136 ? 9.594 -18 -9.305 1 98.81 136 ILE B O 1
ATOM 2320 N N . GLY B 1 137 ? 11.75 -17.656 -9.633 1 98.69 137 GLY B N 1
ATOM 2321 C CA . GLY B 1 137 ? 12.055 -19.062 -9.867 1 98.69 137 GLY B CA 1
ATOM 2322 C C . GLY B 1 137 ? 11.992 -19.906 -8.602 1 98.69 137 GLY B C 1
ATOM 2323 O O . GLY B 1 137 ? 12.047 -19.375 -7.492 1 98.69 137 GLY B O 1
ATOM 2324 N N . ASP B 1 138 ? 11.984 -21.25 -8.844 1 98.62 138 ASP B N 1
ATOM 2325 C CA . ASP B 1 138 ? 11.898 -22.203 -7.746 1 98.62 138 ASP B CA 1
ATOM 2326 C C . ASP B 1 138 ? 13.039 -22 -6.754 1 98.62 138 ASP B C 1
ATOM 2328 O O . ASP B 1 138 ? 14.172 -21.734 -7.148 1 98.62 138 ASP B O 1
ATOM 2332 N N . GLY B 1 139 ? 12.719 -22.078 -5.492 1 98.38 139 GLY B N 1
ATOM 2333 C CA . GLY B 1 139 ? 13.734 -22.109 -4.453 1 98.38 139 GLY B CA 1
ATOM 2334 C C . GLY B 1 139 ? 14.359 -20.75 -4.188 1 98.38 139 GLY B C 1
ATOM 2335 O O . GLY B 1 139 ? 15.289 -20.641 -3.393 1 98.38 139 GLY B O 1
ATOM 2336 N N . ALA B 1 140 ? 13.922 -19.703 -4.793 1 98.56 140 ALA B N 1
ATOM 2337 C CA . ALA B 1 140 ? 14.5 -18.375 -4.629 1 98.56 140 ALA B CA 1
ATOM 2338 C C . ALA B 1 140 ? 14.133 -17.781 -3.266 1 98.56 140 ALA B C 1
ATOM 2340 O O . ALA B 1 140 ? 13.125 -18.172 -2.668 1 98.56 140 ALA B O 1
ATOM 2341 N N . VAL B 1 141 ? 15.008 -16.875 -2.805 1 98.5 141 VAL B N 1
ATOM 2342 C CA . VAL B 1 141 ? 14.773 -16.125 -1.578 1 98.5 141 VAL B CA 1
ATOM 2343 C C . VAL B 1 141 ? 14.812 -14.625 -1.879 1 98.5 141 VAL B C 1
ATOM 2345 O O . VAL B 1 141 ? 15.773 -14.133 -2.469 1 98.5 141 VAL B O 1
ATOM 2348 N N . VAL B 1 142 ? 13.766 -13.969 -1.573 1 98.56 142 VAL B N 1
ATOM 2349 C CA . VAL B 1 142 ? 13.703 -12.516 -1.634 1 98.56 142 VAL B CA 1
ATOM 2350 C C . VAL B 1 142 ? 13.891 -11.93 -0.235 1 98.56 142 VAL B C 1
ATOM 2352 O O . VAL B 1 142 ? 13.062 -12.141 0.649 1 98.56 142 VAL B O 1
ATOM 2355 N N . ALA B 1 143 ? 14.922 -11.219 0.002 1 97.94 143 ALA B N 1
ATOM 2356 C CA . ALA B 1 143 ? 15.227 -10.656 1.316 1 97.94 143 ALA B CA 1
ATOM 2357 C C . ALA B 1 143 ? 14.172 -9.648 1.741 1 97.94 143 ALA B C 1
ATOM 2359 O O . ALA B 1 143 ? 13.523 -9.016 0.896 1 97.94 143 ALA B O 1
ATOM 2360 N N . ALA B 1 144 ? 14.07 -9.469 3.055 1 98.12 144 ALA B N 1
ATOM 2361 C CA . ALA B 1 144 ? 13.07 -8.562 3.609 1 98.12 144 ALA B CA 1
ATOM 2362 C C . ALA B 1 144 ? 13.242 -7.152 3.053 1 98.12 144 ALA B C 1
ATOM 2364 O O . ALA B 1 144 ? 14.367 -6.688 2.865 1 98.12 144 ALA B O 1
ATOM 2365 N N . GLY B 1 145 ? 12.078 -6.512 2.814 1 97.81 145 GLY B N 1
ATOM 2366 C CA . GLY B 1 145 ? 12.078 -5.113 2.404 1 97.81 145 GLY B CA 1
ATOM 2367 C C . GLY B 1 145 ? 12.367 -4.926 0.928 1 97.81 145 GLY B C 1
ATOM 2368 O O . GLY B 1 145 ? 12.484 -3.797 0.452 1 97.81 145 GLY B O 1
ATOM 2369 N N . SER B 1 146 ? 12.391 -5.984 0.13 1 98.06 146 SER B N 1
ATOM 2370 C CA . SER B 1 146 ? 12.812 -5.891 -1.265 1 98.06 146 SER B CA 1
ATOM 2371 C C . SER B 1 146 ? 11.656 -5.438 -2.158 1 98.06 146 SER B C 1
ATOM 2373 O O . SER B 1 146 ? 10.508 -5.824 -1.939 1 98.06 146 SER B O 1
ATOM 2375 N N . ILE B 1 147 ? 12 -4.617 -3.156 1 98.69 147 ILE B N 1
ATOM 2376 C CA . ILE B 1 147 ? 11.102 -4.293 -4.262 1 98.69 147 ILE B CA 1
ATOM 2377 C C . ILE B 1 147 ? 11.562 -5.004 -5.527 1 98.69 147 ILE B C 1
ATOM 2379 O O . ILE B 1 147 ? 12.617 -4.68 -6.082 1 98.69 147 ILE B O 1
ATOM 2383 N N . VAL B 1 148 ? 10.75 -5.949 -5.984 1 98.62 148 VAL B N 1
ATOM 2384 C CA . VAL B 1 148 ? 11.164 -6.812 -7.086 1 98.62 148 VAL B CA 1
ATOM 2385 C C . VAL B 1 148 ? 10.539 -6.324 -8.391 1 98.62 148 VAL B C 1
ATOM 2387 O O . VAL B 1 148 ? 9.32 -6.41 -8.57 1 98.62 148 VAL B O 1
ATOM 2390 N N . THR B 1 149 ? 11.398 -5.887 -9.289 1 97.56 149 THR B N 1
ATOM 2391 C CA . THR B 1 149 ? 10.93 -5.273 -10.523 1 97.56 149 THR B CA 1
ATOM 2392 C C . THR B 1 149 ? 11.32 -6.121 -11.727 1 97.56 149 THR B C 1
ATOM 2394 O O . THR B 1 149 ? 10.844 -5.887 -12.844 1 97.56 149 THR B O 1
ATOM 2397 N N . LYS B 1 150 ? 12.18 -7.047 -11.508 1 97.88 150 LYS B N 1
ATOM 2398 C CA . LYS B 1 150 ? 12.656 -7.945 -12.555 1 97.88 150 LYS B CA 1
ATOM 2399 C C . LYS B 1 150 ? 12.602 -9.398 -12.102 1 97.88 150 LYS B C 1
ATOM 2401 O O . LYS B 1 150 ? 12.508 -9.68 -10.898 1 97.88 150 LYS B O 1
ATOM 2406 N N . ASP B 1 151 ? 12.734 -10.242 -13.07 1 98.56 151 ASP B N 1
ATOM 2407 C CA . ASP B 1 151 ? 12.672 -11.672 -12.781 1 98.56 151 ASP B CA 1
ATOM 2408 C C . ASP B 1 151 ? 13.805 -12.094 -11.844 1 98.56 151 ASP B C 1
ATOM 2410 O O . ASP B 1 151 ? 14.891 -11.523 -11.883 1 98.56 151 ASP B O 1
ATOM 2414 N N . VAL B 1 152 ? 13.555 -13.094 -11 1 98.38 152 VAL B N 1
ATOM 2415 C CA . VAL B 1 152 ? 14.492 -13.664 -10.039 1 98.38 152 VAL B CA 1
ATOM 2416 C C . VAL B 1 152 ? 14.828 -15.102 -10.43 1 98.38 152 VAL B C 1
ATOM 2418 O O . VAL B 1 152 ? 13.953 -15.961 -10.469 1 98.38 152 VAL B O 1
ATOM 2421 N N . PRO B 1 153 ? 16.047 -15.391 -10.703 1 97.31 153 PRO B N 1
ATOM 2422 C CA . PRO B 1 153 ? 16.422 -16.766 -11.078 1 97.31 153 PRO B CA 1
ATOM 2423 C C . PRO B 1 153 ? 16.172 -17.766 -9.953 1 97.31 153 PRO B C 1
ATOM 2425 O O . PRO B 1 153 ? 16.234 -17.406 -8.773 1 97.31 153 PRO B O 1
ATOM 2428 N N . ALA B 1 154 ? 15.969 -18.969 -10.406 1 97.75 154 ALA B N 1
ATOM 2429 C CA . ALA B 1 154 ? 15.812 -20.062 -9.438 1 97.75 154 ALA B CA 1
ATOM 2430 C C . ALA B 1 154 ? 17.047 -20.172 -8.547 1 97.75 154 ALA B C 1
ATOM 2432 O O . ALA B 1 154 ? 18.172 -19.969 -9 1 97.75 154 ALA B O 1
ATOM 2433 N N . TYR B 1 155 ? 16.734 -20.422 -7.262 1 97.38 155 TYR B N 1
ATOM 2434 C CA . TYR B 1 155 ? 17.75 -20.719 -6.262 1 97.38 155 TYR B CA 1
ATOM 2435 C C . TYR B 1 155 ? 18.703 -19.531 -6.086 1 97.38 155 TYR B C 1
ATOM 2437 O O . TYR B 1 155 ? 19.875 -19.719 -5.758 1 97.38 155 TYR B O 1
ATOM 2445 N N . SER B 1 156 ? 18.25 -18.344 -6.266 1 97.25 156 SER B N 1
ATOM 2446 C CA . SER B 1 156 ? 19.016 -17.125 -5.996 1 97.25 156 SER B CA 1
ATOM 2447 C C . SER B 1 156 ? 18.469 -16.375 -4.785 1 97.25 156 SER B C 1
ATOM 2449 O O . SER B 1 156 ? 17.312 -16.578 -4.402 1 97.25 156 SER B O 1
ATOM 2451 N N . VAL B 1 157 ? 19.312 -15.633 -4.176 1 96.81 157 VAL B N 1
ATOM 2452 C CA . VAL B 1 157 ? 18.938 -14.688 -3.129 1 96.81 157 VAL B CA 1
ATOM 2453 C C . VAL B 1 157 ? 19.031 -13.258 -3.656 1 96.81 157 VAL B C 1
ATOM 2455 O O . VAL B 1 157 ? 20.094 -12.852 -4.148 1 96.81 157 VAL B O 1
ATOM 2458 N N . VAL B 1 158 ? 17.938 -12.547 -3.639 1 97.12 158 VAL B N 1
ATOM 2459 C CA . VAL B 1 158 ? 17.938 -11.164 -4.098 1 97.12 158 VAL B CA 1
ATOM 2460 C C . VAL B 1 158 ? 17.516 -10.234 -2.957 1 97.12 158 VAL B C 1
ATOM 2462 O O . VAL B 1 158 ? 16.938 -10.688 -1.968 1 97.12 158 VAL B O 1
ATOM 2465 N N . GLY B 1 159 ? 17.906 -8.945 -3.033 1 95.5 159 GLY B N 1
ATOM 2466 C CA . GLY B 1 159 ? 17.5 -7.969 -2.039 1 95.5 159 GLY B CA 1
ATOM 2467 C C . GLY B 1 159 ? 17.719 -6.535 -2.492 1 95.5 159 GLY B C 1
ATOM 2468 O O . GLY B 1 159 ? 18.484 -6.281 -3.424 1 95.5 159 GLY B O 1
ATOM 2469 N N . GLY B 1 160 ? 16.906 -5.664 -1.915 1 94.88 160 GLY B N 1
ATOM 2470 C CA . GLY B 1 160 ? 17.109 -4.242 -2.154 1 94.88 160 GLY B CA 1
ATOM 2471 C C . GLY B 1 160 ? 15.922 -3.584 -2.838 1 94.88 160 GLY B C 1
ATOM 2472 O O . GLY B 1 160 ? 14.898 -4.23 -3.082 1 94.88 160 GLY B O 1
ATOM 2473 N N . CYS B 1 161 ? 16.047 -2.148 -3.195 1 93.94 161 CYS B N 1
ATOM 2474 C CA . CYS B 1 161 ? 15.039 -1.322 -3.848 1 93.94 161 CYS B CA 1
ATOM 2475 C C . CYS B 1 161 ? 15.656 -0.481 -4.961 1 93.94 161 CYS B C 1
ATOM 2477 O O . CYS B 1 161 ? 16.234 0.576 -4.695 1 93.94 161 CYS B O 1
ATOM 2479 N N . PRO B 1 162 ? 15.664 -0.99 -6.125 1 93.81 162 PRO B N 1
ATOM 2480 C CA . PRO B 1 162 ? 15.109 -2.266 -6.586 1 93.81 162 PRO B CA 1
ATOM 2481 C C . PRO B 1 162 ? 15.977 -3.461 -6.199 1 93.81 162 PRO B C 1
ATOM 2483 O O . PRO B 1 162 ? 17.172 -3.301 -5.922 1 93.81 162 PRO B O 1
ATOM 2486 N N . ALA B 1 163 ? 15.312 -4.594 -6.223 1 94.56 163 ALA B N 1
ATOM 2487 C CA . ALA B 1 163 ? 16.016 -5.816 -5.836 1 94.56 163 ALA B CA 1
ATOM 2488 C C . ALA B 1 163 ? 17.062 -6.195 -6.875 1 94.56 163 ALA B C 1
ATOM 2490 O O . ALA B 1 163 ? 16.797 -6.137 -8.078 1 94.56 163 ALA B O 1
ATOM 2491 N N . THR B 1 164 ? 18.203 -6.605 -6.383 1 90.31 164 THR B N 1
ATOM 2492 C CA . THR B 1 164 ? 19.297 -7.133 -7.203 1 90.31 164 THR B CA 1
ATOM 2493 C C . THR B 1 164 ? 19.828 -8.445 -6.629 1 90.31 164 THR B C 1
ATOM 2495 O O . THR B 1 164 ? 19.641 -8.727 -5.445 1 90.31 164 THR B O 1
ATOM 2498 N N . PRO B 1 165 ? 20.391 -9.328 -7.547 1 91.75 165 PRO B N 1
ATOM 2499 C CA . PRO B 1 165 ? 20.969 -10.57 -7.027 1 91.75 165 PRO B CA 1
ATOM 2500 C C . PRO B 1 165 ? 22.062 -10.32 -6 1 91.75 165 PRO B C 1
ATOM 2502 O O . PRO B 1 165 ? 22.922 -9.461 -6.207 1 91.75 165 PRO B O 1
ATOM 2505 N N . ILE B 1 166 ? 22.094 -11.023 -4.902 1 92.75 166 ILE B N 1
ATOM 2506 C CA . ILE B 1 166 ? 23.125 -10.977 -3.865 1 92.75 166 ILE B CA 1
ATOM 2507 C C . ILE B 1 166 ? 24.047 -12.188 -3.994 1 92.75 166 ILE B C 1
ATOM 2509 O O . ILE B 1 166 ? 25.266 -12.047 -4.004 1 92.75 166 ILE B O 1
ATOM 2513 N N . LYS B 1 167 ? 23.344 -13.336 -4.09 1 91.06 167 LYS B N 1
ATOM 2514 C CA . LYS B 1 167 ? 24.078 -14.594 -4.242 1 91.06 167 LYS B CA 1
ATOM 2515 C C . LYS B 1 167 ? 23.156 -15.711 -4.734 1 91.06 167 LYS B C 1
ATOM 2517 O O . LYS B 1 167 ? 21.938 -15.539 -4.789 1 91.06 167 LYS B O 1
ATOM 2522 N N . MET B 1 168 ? 23.812 -16.828 -5.207 1 90.06 168 MET B N 1
ATOM 2523 C CA . MET B 1 168 ? 23.062 -18.047 -5.469 1 90.06 168 MET B CA 1
ATOM 2524 C C . MET B 1 168 ? 22.969 -18.906 -4.211 1 90.06 168 MET B C 1
ATOM 2526 O O . MET B 1 168 ? 23.922 -18.969 -3.418 1 90.06 168 MET B O 1
ATOM 2530 N N . ARG B 1 169 ? 21.844 -19.578 -4.105 1 88.81 169 ARG B N 1
ATOM 2531 C CA . ARG B 1 169 ? 21.688 -20.484 -2.973 1 88.81 169 ARG B CA 1
ATOM 2532 C C . ARG B 1 169 ? 22.547 -21.734 -3.145 1 88.81 169 ARG B C 1
ATOM 2534 O O . ARG B 1 169 ? 22.672 -22.266 -4.25 1 88.81 169 ARG B O 1
ATOM 2541 N N . ASP B 1 170 ? 23.344 -22.094 -2.025 1 78.12 170 ASP B N 1
ATOM 2542 C CA . ASP B 1 170 ? 24.172 -23.281 -2.08 1 78.12 170 ASP B CA 1
ATOM 2543 C C . ASP B 1 170 ? 23.328 -24.547 -2.174 1 78.12 170 ASP B C 1
ATOM 2545 O O . ASP B 1 170 ? 22.219 -24.594 -1.641 1 78.12 170 ASP B O 1
#

Foldseek 3Di:
DVVVVQVVQQVCQLVLLQDAFPVVSVVVNCVSLVVLDAAEEAPETRGHQEAEPPSHQHYEYYQEYHYANEYEYAPLHEYAEEQEYAEANEYEYQKDQDDDPPNDDSVPNDIDGAYEAEYYNEYEYACEYEYHNEYEAACEYEYHNEYDDYYHYHQFYWYDDPIDTDGGHD/DVVVVQVVQQVVLLVLLQDAFPVVSVVVNCVSLVVLDAAEEAPETRGHQEAEPPSHQHYEYYQEYHDANEYEYAPLHEYAEENEYAEANEYEYQKDQDQDPPRDDRVPNDIDGAYEAEYYCEYEYACEYEYHNEYEAACEYEYHNEYEDYYHDHQFYWYDDDIDTDGGHD